Protein AF-A0A3D0QIF0-F1 (afdb_monomer_lite)

pLDDT: mean 84.49, std 15.59, range [29.12, 97.44]

Sequence (210 aa):
MRLITGSLLTLPVLLLLGYFLLPGESLSGVLFGIAGLSLGFLLLAAQFVYTYERGKEPHHAASALYVFGCAAALLSVNDQVALYNATKGQAAYLSYRHETEIEELKSKLGVSGVVLTGEDIFNAKCSACHAVDQKKVGPAYKDVVPKYVGRKEQMMAFVLNPIKINPAFPPMPGQGLKPAEADSIVSYLLRKLGPADTKGAAPGQTAPKK

Secondary structure (DSSP, 8-state):
-HHHHHHHHHHHHHHHHHHHHS-GGG--HHHHHHHHHHHHHHHHHHHHHHHHHHH--HHHHHHHHHHHHHHHHHHHHHHHHHHHHHHHHHHHHHHHHHHHHHHHHHHHTT-SS----HHHHIIIIITTT--SSS-SSSPPHHHHGGGGTT-HHHHHHHHHS-----TTSPPPPP----HHHHHHHHHHHHHHHS-TT-----S--PPPP-

Radius of gyration: 34.79 Å; chains: 1; bounding box: 67×45×86 Å

Structure (mmCIF, N/CA/C/O backbone):
data_AF-A0A3D0QIF0-F1
#
_entry.id   AF-A0A3D0QIF0-F1
#
loop_
_atom_site.group_PDB
_atom_site.id
_atom_site.type_symbol
_atom_site.label_atom_id
_atom_site.label_alt_id
_atom_site.label_comp_id
_atom_site.label_asym_id
_atom_site.label_entity_id
_atom_site.label_seq_id
_atom_site.pdbx_PDB_ins_code
_atom_site.Cartn_x
_atom_site.Cartn_y
_atom_site.Cartn_z
_atom_site.occupancy
_atom_site.B_iso_or_equiv
_atom_site.auth_seq_id
_atom_site.auth_comp_id
_atom_site.auth_asym_id
_atom_site.auth_atom_id
_atom_site.pdbx_PDB_model_num
ATOM 1 N N . MET A 1 1 ? 32.922 1.403 -26.467 1.00 64.88 1 MET A N 1
ATOM 2 C CA . MET A 1 1 ? 31.780 1.925 -27.246 1.00 64.88 1 MET A CA 1
ATOM 3 C C . MET A 1 1 ? 31.053 0.832 -28.028 1.00 64.88 1 MET A C 1
ATOM 5 O O . MET A 1 1 ? 29.907 0.590 -27.694 1.00 64.88 1 MET A O 1
ATOM 9 N N . ARG A 1 2 ? 31.733 0.022 -28.862 1.00 72.88 2 ARG A N 1
ATOM 10 C CA . ARG A 1 2 ? 31.144 -1.167 -29.540 1.00 72.88 2 ARG A CA 1
ATOM 11 C C . ARG A 1 2 ? 30.368 -2.153 -28.642 1.00 72.88 2 ARG A C 1
ATOM 13 O O . ARG A 1 2 ? 29.372 -2.720 -29.069 1.00 72.88 2 ARG A O 1
ATOM 20 N N . LEU A 1 3 ? 30.806 -2.352 -27.395 1.00 77.50 3 LEU A N 1
ATOM 21 C CA . LEU A 1 3 ? 30.096 -3.187 -26.411 1.00 77.50 3 LEU A CA 1
ATOM 22 C C . LEU A 1 3 ? 28.777 -2.555 -25.927 1.00 77.50 3 LEU A C 1
ATOM 24 O O . LEU A 1 3 ? 27.811 -3.265 -25.668 1.00 77.50 3 LEU A O 1
ATOM 28 N N . ILE A 1 4 ? 28.733 -1.224 -25.820 1.00 77.69 4 ILE A N 1
ATOM 29 C CA . ILE A 1 4 ? 27.576 -0.472 -25.312 1.00 77.69 4 ILE A CA 1
ATOM 30 C C . ILE A 1 4 ? 26.478 -0.448 -26.375 1.00 77.69 4 ILE A C 1
ATOM 32 O O . ILE A 1 4 ? 25.333 -0.769 -26.077 1.00 77.69 4 ILE A O 1
ATOM 36 N N . THR A 1 5 ? 26.838 -0.145 -27.623 1.00 76.12 5 THR A N 1
ATOM 37 C CA . THR A 1 5 ? 25.917 -0.185 -28.766 1.00 76.12 5 THR A CA 1
ATOM 38 C C . THR A 1 5 ? 25.377 -1.592 -29.024 1.00 76.12 5 THR A C 1
ATOM 40 O O . THR A 1 5 ? 24.182 -1.739 -29.268 1.00 76.12 5 THR A O 1
ATOM 43 N N . GLY A 1 6 ? 26.210 -2.631 -28.882 1.00 80.94 6 GLY A N 1
ATOM 44 C CA . GLY A 1 6 ? 25.765 -4.027 -28.958 1.00 80.94 6 GLY A CA 1
ATOM 45 C C . GLY A 1 6 ? 24.729 -4.382 -27.886 1.00 80.94 6 GLY A C 1
ATOM 46 O O . GLY A 1 6 ? 23.652 -4.871 -28.215 1.00 80.94 6 GLY A O 1
ATOM 47 N N . SER A 1 7 ? 25.012 -4.068 -26.617 1.00 81.50 7 SER A N 1
ATOM 48 C CA . SER A 1 7 ? 24.094 -4.340 -25.500 1.00 81.50 7 SER A CA 1
ATOM 49 C C . SER A 1 7 ? 22.735 -3.644 -25.675 1.00 81.50 7 SER A C 1
ATOM 51 O O . SER A 1 7 ? 21.681 -4.272 -25.545 1.00 81.50 7 SER A O 1
ATOM 53 N N . LEU A 1 8 ? 22.744 -2.368 -26.074 1.00 81.50 8 LEU A N 1
ATOM 54 C CA . LEU A 1 8 ? 21.525 -1.576 -26.251 1.00 81.50 8 LEU A CA 1
ATOM 55 C C . LEU A 1 8 ? 20.630 -2.096 -27.387 1.00 81.50 8 LEU A C 1
ATOM 57 O O . LEU A 1 8 ? 19.410 -1.984 -27.301 1.00 81.50 8 LEU A O 1
ATOM 61 N N . LEU A 1 9 ? 21.223 -2.700 -28.420 1.00 81.69 9 LEU A N 1
ATOM 62 C CA . LEU A 1 9 ? 20.488 -3.308 -29.531 1.00 81.69 9 LEU A CA 1
ATOM 63 C C . LEU A 1 9 ? 19.966 -4.714 -29.194 1.00 81.69 9 LEU A C 1
ATOM 65 O O . LEU A 1 9 ? 18.950 -5.142 -29.738 1.00 81.69 9 LEU A O 1
ATOM 69 N N . THR A 1 10 ? 20.631 -5.429 -28.280 1.00 87.38 10 THR A N 1
ATOM 70 C CA . THR A 1 10 ? 20.168 -6.743 -27.798 1.00 87.38 10 THR A CA 1
ATOM 71 C C . THR A 1 10 ? 19.022 -6.651 -26.788 1.00 87.38 10 THR A C 1
ATOM 73 O O . THR A 1 10 ? 18.201 -7.563 -26.711 1.00 87.38 10 THR A O 1
ATOM 76 N N . LEU A 1 11 ? 18.921 -5.547 -26.041 1.00 85.88 11 LEU A N 1
ATOM 77 C CA . LEU A 1 11 ? 17.933 -5.370 -24.971 1.00 85.88 11 LEU A CA 1
ATOM 78 C C . LEU A 1 11 ? 16.463 -5.468 -25.446 1.00 85.88 11 LEU A C 1
ATOM 80 O O . LEU A 1 11 ? 15.680 -6.152 -24.789 1.00 85.88 11 LEU A O 1
ATOM 84 N N . PRO A 1 12 ? 16.070 -4.880 -26.596 1.00 85.50 12 PRO A N 1
ATOM 85 C CA . PRO A 1 12 ? 14.740 -5.075 -27.180 1.00 85.50 12 PRO A CA 1
ATOM 86 C C . PRO A 1 12 ? 14.396 -6.536 -27.478 1.00 85.50 12 PRO A C 1
ATOM 88 O O . PRO A 1 12 ? 13.266 -6.963 -27.259 1.00 85.50 12 PRO A O 1
ATOM 91 N N . VAL A 1 13 ? 15.370 -7.317 -27.956 1.00 88.31 13 VAL A N 1
ATOM 92 C CA . VAL A 1 13 ? 15.176 -8.744 -28.256 1.00 88.31 13 VAL A CA 1
ATOM 93 C C . VAL A 1 13 ? 14.947 -9.527 -26.965 1.00 88.31 13 VAL A C 1
ATOM 95 O O . VAL A 1 13 ? 14.050 -10.365 -26.903 1.00 88.31 13 VAL A O 1
ATOM 98 N N . LEU A 1 14 ? 15.711 -9.212 -25.916 1.00 89.62 14 LEU A N 1
ATOM 99 C CA . LEU A 1 14 ? 15.545 -9.828 -24.601 1.00 89.62 14 LEU A CA 1
ATOM 100 C C . LEU A 1 14 ? 14.189 -9.478 -23.970 1.00 89.62 14 LEU A C 1
ATOM 102 O O . LEU A 1 14 ? 13.554 -10.350 -23.385 1.00 89.62 14 LEU A O 1
ATOM 106 N N . LEU A 1 15 ? 13.717 -8.238 -24.136 1.00 89.31 15 LEU A N 1
ATOM 107 C CA . LEU A 1 15 ? 12.380 -7.827 -23.699 1.00 89.31 15 LEU A CA 1
ATOM 108 C C . LEU A 1 15 ? 11.284 -8.640 -24.394 1.00 89.31 15 LEU A C 1
ATOM 110 O O . LEU A 1 15 ? 10.402 -9.167 -23.722 1.00 89.31 15 LEU A O 1
ATOM 114 N N . LEU A 1 16 ? 11.352 -8.783 -25.722 1.00 87.88 16 LEU A N 1
ATOM 115 C CA . LEU A 1 16 ? 10.379 -9.575 -26.482 1.00 87.88 16 LEU A CA 1
ATOM 116 C C . LEU A 1 16 ? 10.371 -11.046 -26.052 1.00 87.88 16 LEU A C 1
ATOM 118 O O . LEU A 1 16 ? 9.301 -11.630 -25.888 1.00 87.88 16 LEU A O 1
ATOM 122 N N . LEU A 1 17 ? 11.550 -11.629 -25.819 1.00 91.56 17 LEU A N 1
ATOM 123 C CA . LEU A 1 17 ? 11.663 -12.980 -25.275 1.00 91.56 17 LEU A CA 1
ATOM 124 C C . LEU A 1 17 ? 11.027 -13.070 -23.880 1.00 91.56 17 LEU A C 1
ATOM 126 O O . LEU A 1 17 ? 10.246 -13.981 -23.629 1.00 91.56 17 LEU A O 1
ATOM 130 N N . GLY A 1 18 ? 11.303 -12.104 -22.999 1.00 89.50 18 GLY A N 1
ATOM 131 C CA . GLY A 1 18 ? 10.714 -12.037 -21.659 1.00 89.50 18 GLY A CA 1
ATOM 132 C C . GLY A 1 18 ? 9.186 -12.042 -21.688 1.00 89.50 18 GLY A C 1
ATOM 133 O O . GLY A 1 18 ? 8.562 -12.792 -20.943 1.00 89.50 18 GLY A O 1
ATOM 134 N N . TYR A 1 19 ? 8.578 -11.295 -22.613 1.00 90.06 19 TYR A N 1
ATOM 135 C CA . TYR A 1 19 ? 7.126 -11.297 -22.804 1.00 90.06 19 TYR A CA 1
ATOM 136 C C . TYR A 1 19 ? 6.561 -12.638 -23.251 1.00 90.06 19 TYR A C 1
ATOM 138 O O . TYR A 1 19 ? 5.466 -13.002 -22.831 1.00 90.06 19 TYR A O 1
ATOM 146 N N . PHE A 1 20 ? 7.295 -13.378 -24.078 1.00 90.25 20 PHE A N 1
ATOM 147 C CA . PHE A 1 20 ? 6.865 -14.698 -24.525 1.00 90.25 20 PHE A CA 1
ATOM 148 C C . PHE A 1 20 ? 6.905 -15.741 -23.397 1.00 90.25 20 PHE A C 1
ATOM 150 O O . PHE A 1 20 ? 6.136 -16.698 -23.415 1.00 90.25 20 PHE A O 1
ATOM 157 N N . LEU A 1 21 ? 7.784 -15.555 -22.406 1.00 92.25 21 LEU A N 1
ATOM 158 C CA . LEU A 1 21 ? 7.889 -16.425 -21.232 1.00 92.25 21 LEU A CA 1
ATOM 159 C C . LEU A 1 21 ? 6.932 -16.032 -20.093 1.00 92.25 21 LEU A C 1
ATOM 161 O O . LEU A 1 21 ? 6.770 -16.806 -19.147 1.00 92.25 21 LEU A O 1
ATOM 165 N N . LEU A 1 22 ? 6.319 -14.846 -20.145 1.00 90.94 22 LEU A N 1
ATOM 166 C CA . LEU A 1 22 ? 5.429 -14.367 -19.089 1.00 90.94 22 LEU A CA 1
ATOM 167 C C . LEU A 1 22 ? 4.114 -15.172 -19.066 1.00 90.94 22 LEU A C 1
ATOM 169 O O . LEU A 1 22 ? 3.521 -15.414 -20.119 1.00 90.94 22 LEU A O 1
ATOM 173 N N . PRO A 1 23 ? 3.609 -15.557 -17.879 1.00 90.00 23 PRO A N 1
ATOM 174 C CA . PRO A 1 23 ? 2.327 -16.242 -17.777 1.00 90.00 23 PRO A CA 1
ATOM 175 C C . PRO A 1 23 ? 1.180 -15.323 -18.215 1.00 90.00 23 PRO A C 1
ATOM 177 O O . PRO A 1 23 ? 1.204 -14.121 -17.952 1.00 90.00 23 PRO A O 1
ATOM 180 N N . GLY A 1 24 ? 0.141 -15.907 -18.826 1.00 89.62 24 GLY A N 1
ATOM 181 C CA . GLY A 1 24 ? -1.036 -15.187 -19.339 1.00 89.62 24 GLY A CA 1
ATOM 182 C C . GLY A 1 24 ? -1.677 -14.230 -18.326 1.00 89.62 24 GLY A C 1
ATOM 183 O O . GLY A 1 24 ? -2.082 -13.129 -18.685 1.00 89.62 24 GLY A O 1
ATOM 184 N N . GLU A 1 25 ? -1.678 -14.613 -17.049 1.00 89.44 25 GLU A N 1
ATOM 185 C CA . GLU A 1 25 ? -2.237 -13.834 -15.934 1.00 89.44 25 GLU A CA 1
ATOM 186 C C . GLU A 1 25 ? -1.500 -12.514 -15.666 1.00 89.44 25 GLU A C 1
ATOM 188 O O . GLU A 1 25 ? -2.077 -11.579 -15.108 1.00 89.44 25 GLU A O 1
ATOM 193 N N . SER A 1 26 ? -0.225 -12.417 -16.061 1.00 91.75 26 SER A N 1
ATOM 194 C CA . SER A 1 26 ? 0.579 -11.203 -15.913 1.00 91.75 26 SER A CA 1
ATOM 195 C C . SER A 1 26 ? 0.282 -10.159 -16.986 1.00 91.75 26 SER A C 1
ATOM 197 O O . SER A 1 26 ? 0.557 -8.976 -16.766 1.00 91.75 26 SER A O 1
ATOM 199 N N . LEU A 1 27 ? -0.260 -10.569 -18.138 1.00 92.69 27 LEU A N 1
ATOM 200 C CA . LEU A 1 27 ? -0.452 -9.692 -19.288 1.00 92.69 27 LEU A CA 1
ATOM 201 C C . LEU A 1 27 ? -1.605 -8.708 -19.053 1.00 92.69 27 LEU A C 1
ATOM 203 O O . LEU A 1 27 ? -2.699 -9.064 -18.618 1.00 92.69 27 LEU A O 1
ATOM 207 N N . SER A 1 28 ? -1.377 -7.442 -19.400 1.00 94.75 28 SER A N 1
ATOM 208 C CA . SER A 1 28 ? -2.419 -6.415 -19.429 1.00 94.75 28 SER A CA 1
ATOM 209 C C . SER A 1 28 ? -2.116 -5.361 -20.493 1.00 94.75 28 SER A C 1
ATOM 211 O O . SER A 1 28 ? -0.962 -5.157 -20.870 1.00 94.75 28 SER A O 1
ATOM 213 N N . GLY A 1 29 ? -3.146 -4.645 -20.959 1.00 92.69 29 GLY A N 1
ATOM 214 C CA . GLY A 1 29 ? -2.969 -3.555 -21.930 1.00 92.69 29 GLY A CA 1
ATOM 215 C C . GLY A 1 29 ? -2.031 -2.447 -21.433 1.00 92.69 29 GLY A C 1
ATOM 216 O O . GLY A 1 29 ? -1.257 -1.897 -22.212 1.00 92.69 29 GLY A O 1
ATOM 217 N N . VAL A 1 30 ? -2.042 -2.169 -20.125 1.00 93.44 30 VAL A N 1
ATOM 218 C CA . VAL A 1 30 ? -1.143 -1.190 -19.489 1.00 93.44 30 VAL A CA 1
ATOM 219 C C . VAL A 1 30 ? 0.314 -1.631 -19.598 1.00 93.44 30 VAL A C 1
ATOM 221 O O . VAL A 1 30 ? 1.168 -0.828 -19.959 1.00 93.44 30 VAL A O 1
ATOM 224 N N . LEU A 1 31 ? 0.588 -2.908 -19.338 1.00 93.69 31 LEU A N 1
ATOM 225 C CA . LEU A 1 31 ? 1.927 -3.476 -19.430 1.00 93.69 31 LEU A CA 1
ATOM 226 C C . LEU A 1 31 ? 2.468 -3.399 -20.868 1.00 93.69 31 LEU A C 1
ATOM 228 O O . LEU A 1 31 ? 3.573 -2.907 -21.071 1.00 93.69 31 LEU A O 1
ATOM 232 N N . PHE A 1 32 ? 1.656 -3.704 -21.886 1.00 93.88 32 PHE A N 1
ATOM 233 C CA . PHE A 1 32 ? 2.060 -3.490 -23.284 1.00 93.88 32 PHE A CA 1
ATOM 234 C C . PHE A 1 32 ? 2.321 -2.015 -23.624 1.00 93.88 32 PHE A C 1
ATOM 236 O O . PHE A 1 32 ? 3.263 -1.709 -24.356 1.00 93.88 32 PHE A O 1
ATOM 243 N N . GLY A 1 33 ? 1.525 -1.094 -23.073 1.00 95.19 33 GLY A N 1
ATOM 244 C CA . GLY A 1 33 ? 1.726 0.346 -23.251 1.00 95.19 33 GLY A CA 1
ATOM 245 C C . GLY A 1 33 ? 3.053 0.837 -22.665 1.00 95.19 33 GLY A C 1
ATOM 246 O O . GLY A 1 33 ? 3.802 1.546 -23.339 1.00 95.19 33 GLY A O 1
ATOM 247 N N . ILE A 1 34 ? 3.381 0.418 -21.438 1.00 94.56 34 ILE A N 1
ATOM 248 C CA . ILE A 1 34 ? 4.648 0.769 -20.778 1.00 94.56 34 ILE A CA 1
ATOM 249 C C . ILE A 1 34 ? 5.829 0.129 -21.519 1.00 94.56 34 ILE A C 1
ATOM 251 O O . ILE A 1 34 ? 6.833 0.801 -21.760 1.00 94.56 34 ILE A O 1
ATOM 255 N N . ALA A 1 35 ? 5.693 -1.127 -21.953 1.00 93.25 35 ALA A N 1
ATOM 256 C CA . ALA A 1 35 ? 6.691 -1.821 -22.763 1.00 93.25 35 ALA A CA 1
ATOM 257 C C . ALA A 1 35 ? 7.015 -1.056 -24.050 1.00 93.25 35 ALA A C 1
ATOM 259 O O . ALA A 1 35 ? 8.179 -0.757 -24.316 1.00 93.25 35 ALA A O 1
ATOM 260 N N . GLY A 1 36 ? 5.987 -0.689 -24.821 1.00 94.12 36 GLY A N 1
ATOM 261 C CA . GLY A 1 36 ? 6.144 0.053 -26.070 1.00 94.12 36 GLY A CA 1
ATOM 262 C C . GLY A 1 36 ? 6.788 1.421 -25.854 1.00 94.12 36 GLY A C 1
ATOM 263 O O . GLY A 1 36 ? 7.710 1.790 -26.582 1.00 94.12 36 GLY A O 1
ATOM 264 N N . LEU A 1 37 ? 6.371 2.142 -24.809 1.00 95.88 37 LEU A N 1
ATOM 265 C CA . LEU A 1 37 ? 6.980 3.420 -24.448 1.00 95.88 37 LEU A CA 1
ATOM 266 C C . LEU A 1 37 ? 8.462 3.243 -24.096 1.00 95.88 37 LEU A C 1
ATOM 268 O O . LEU A 1 37 ? 9.314 3.947 -24.634 1.00 95.88 37 LEU A O 1
ATOM 272 N N . SER A 1 38 ? 8.780 2.268 -23.244 1.00 94.50 38 SER A N 1
ATOM 273 C CA . SER A 1 38 ? 10.154 1.988 -22.826 1.00 94.50 38 SER A CA 1
ATOM 274 C C . SER A 1 38 ? 11.065 1.588 -23.990 1.00 94.50 38 SER A C 1
ATOM 276 O O . SER A 1 38 ? 12.206 2.044 -24.059 1.00 94.50 38 SER A O 1
ATOM 278 N N . LEU A 1 39 ? 10.541 0.828 -24.958 1.00 93.44 39 LEU A N 1
ATOM 279 C CA . LEU A 1 39 ? 11.236 0.491 -26.194 1.00 93.44 39 LEU A CA 1
ATOM 280 C C . LEU A 1 39 ? 11.547 1.749 -27.015 1.00 93.44 39 LEU A C 1
ATOM 282 O O . LEU A 1 39 ? 12.666 1.899 -27.500 1.00 93.44 39 LEU A O 1
ATOM 286 N N . GLY A 1 40 ? 10.598 2.683 -27.117 1.00 93.69 40 GLY A N 1
ATOM 287 C CA . GLY A 1 40 ? 10.822 3.981 -27.757 1.00 93.69 40 GLY A CA 1
ATOM 288 C C . GLY A 1 40 ? 1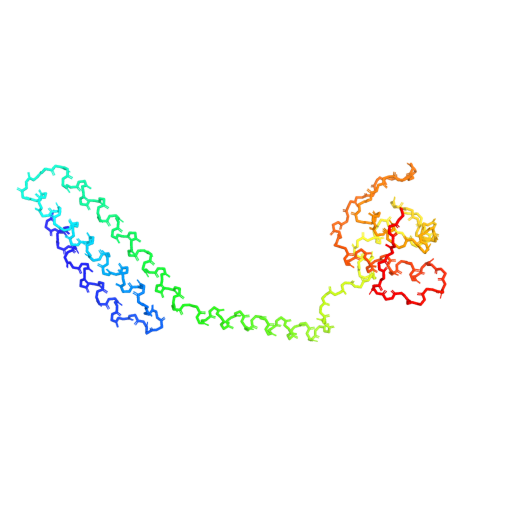1.968 4.767 -27.112 1.00 93.69 40 GLY A C 1
ATOM 289 O O . GLY A 1 40 ? 12.850 5.260 -27.817 1.00 93.69 40 GLY A O 1
ATOM 290 N N . PHE A 1 41 ? 12.017 4.822 -25.776 1.00 94.69 41 PHE A N 1
ATOM 291 C CA . PHE A 1 41 ? 13.125 5.458 -25.056 1.00 94.69 41 PHE A CA 1
ATOM 292 C C . PHE A 1 41 ? 14.460 4.723 -25.266 1.00 94.69 41 PHE A C 1
ATOM 294 O O . PHE A 1 41 ? 15.482 5.378 -25.453 1.00 94.69 41 PHE A O 1
ATOM 301 N N . LEU A 1 42 ? 14.481 3.387 -25.311 1.00 92.50 42 LEU A N 1
ATOM 302 C CA . LEU A 1 42 ? 15.703 2.623 -25.606 1.00 92.50 42 LEU A CA 1
ATOM 303 C C . LEU A 1 42 ? 16.243 2.902 -27.014 1.00 92.50 42 LEU A C 1
ATOM 305 O O . LEU A 1 42 ? 17.447 3.099 -27.179 1.00 92.50 42 LEU A O 1
ATOM 309 N N . LEU A 1 43 ? 15.367 2.968 -28.020 1.00 92.06 43 LEU A N 1
ATOM 310 C CA . LEU A 1 43 ? 15.756 3.314 -29.391 1.00 92.06 43 LEU A CA 1
ATOM 311 C C . LEU A 1 43 ? 16.276 4.755 -29.481 1.00 92.06 43 LEU A C 1
ATOM 313 O O . LEU A 1 43 ? 17.275 5.013 -30.153 1.00 92.06 43 LEU A O 1
ATOM 317 N N . LEU A 1 44 ? 15.653 5.687 -28.757 1.00 93.75 44 LEU A N 1
ATOM 318 C CA . LEU A 1 44 ? 16.125 7.068 -28.673 1.00 93.75 44 LEU A CA 1
ATOM 319 C C . LEU A 1 44 ? 17.493 7.162 -27.977 1.00 93.75 44 LEU A C 1
ATOM 321 O O . LEU A 1 44 ? 18.373 7.886 -28.442 1.00 93.75 44 LEU A O 1
ATOM 325 N N . ALA A 1 45 ? 17.710 6.399 -26.902 1.00 92.94 45 ALA A N 1
ATOM 326 C CA . ALA A 1 45 ? 19.009 6.310 -26.241 1.00 92.94 45 ALA A CA 1
ATOM 327 C C . ALA A 1 45 ? 20.075 5.753 -27.198 1.00 92.94 45 ALA A C 1
ATOM 329 O O . ALA A 1 45 ? 21.165 6.316 -27.289 1.00 92.94 45 ALA A O 1
ATOM 330 N N . ALA A 1 46 ? 19.748 4.713 -27.974 1.00 91.12 46 ALA A N 1
ATOM 331 C CA . ALA A 1 46 ? 20.640 4.161 -28.994 1.00 91.12 46 ALA A CA 1
ATOM 332 C C . ALA A 1 46 ? 21.015 5.191 -30.062 1.00 91.12 46 ALA A C 1
ATOM 334 O O . ALA A 1 46 ? 22.184 5.275 -30.442 1.00 91.12 46 ALA A O 1
ATOM 335 N N . GLN A 1 47 ? 20.062 6.026 -30.478 1.00 92.56 47 GLN A N 1
ATOM 336 C CA . GLN A 1 47 ? 20.325 7.109 -31.418 1.00 92.56 47 GLN A CA 1
ATOM 337 C C . GLN A 1 47 ? 21.323 8.130 -30.856 1.00 92.56 47 GLN A C 1
ATOM 339 O O . GLN A 1 47 ? 22.263 8.504 -31.555 1.00 92.56 47 GLN A O 1
ATOM 344 N N . PHE A 1 48 ? 21.178 8.547 -29.594 1.00 92.88 48 PHE A N 1
ATOM 345 C CA . PHE A 1 48 ? 22.128 9.471 -28.961 1.00 92.88 48 PHE A CA 1
ATOM 346 C C . PHE A 1 48 ? 23.521 8.860 -28.759 1.00 92.88 48 PHE A C 1
ATOM 348 O O . PHE A 1 48 ? 24.529 9.553 -28.904 1.00 92.88 48 PHE A O 1
ATOM 355 N N . VAL A 1 49 ? 23.604 7.559 -28.465 1.00 90.81 49 VAL A N 1
ATOM 356 C CA . VAL A 1 49 ? 24.894 6.854 -28.408 1.00 90.81 49 VAL A CA 1
ATOM 357 C C . VAL A 1 49 ? 25.542 6.805 -29.794 1.00 90.81 49 VAL A C 1
ATOM 359 O O . VAL A 1 49 ? 26.741 7.051 -29.916 1.00 90.81 49 VAL A O 1
ATOM 362 N N . TYR A 1 50 ? 24.763 6.548 -30.848 1.00 90.56 50 TYR A N 1
ATOM 363 C CA . TYR A 1 50 ? 25.258 6.540 -32.224 1.00 90.56 50 TYR A CA 1
ATOM 364 C C . TYR A 1 50 ? 25.775 7.918 -32.666 1.00 90.56 50 TYR A C 1
ATOM 366 O O . TYR A 1 50 ? 26.866 8.020 -33.233 1.00 90.56 50 TYR A O 1
ATOM 374 N N . THR A 1 51 ? 25.039 9.000 -32.381 1.00 89.62 51 THR A N 1
ATOM 375 C CA . THR A 1 51 ? 25.500 10.359 -32.714 1.00 89.62 51 THR A CA 1
ATOM 376 C C . THR A 1 51 ? 26.740 10.749 -31.915 1.00 89.62 51 THR A C 1
ATOM 378 O O . THR A 1 51 ? 27.643 11.377 -32.471 1.00 89.62 51 THR A O 1
ATOM 381 N N . TYR A 1 52 ? 26.847 10.317 -30.656 1.00 90.44 52 TYR A N 1
ATOM 382 C CA . TYR A 1 52 ? 28.064 10.479 -29.865 1.00 90.44 52 TYR A CA 1
ATOM 383 C C . TYR A 1 52 ? 29.255 9.716 -30.462 1.00 90.44 52 TYR A C 1
ATOM 385 O O . TYR A 1 52 ? 30.344 10.274 -30.559 1.00 90.44 52 TYR A O 1
ATOM 393 N N . GLU A 1 53 ? 29.076 8.477 -30.927 1.00 87.50 53 GLU A N 1
ATOM 394 C CA . GLU A 1 53 ? 30.152 7.724 -31.592 1.00 87.50 53 GLU A CA 1
ATOM 395 C C . GLU A 1 53 ? 30.652 8.413 -32.873 1.00 87.50 53 GLU A C 1
ATOM 397 O O . GLU A 1 53 ? 31.843 8.335 -33.183 1.00 87.50 53 GLU A O 1
ATOM 402 N N . ARG A 1 54 ? 29.770 9.126 -33.587 1.00 88.00 54 ARG A N 1
ATOM 403 C CA . ARG A 1 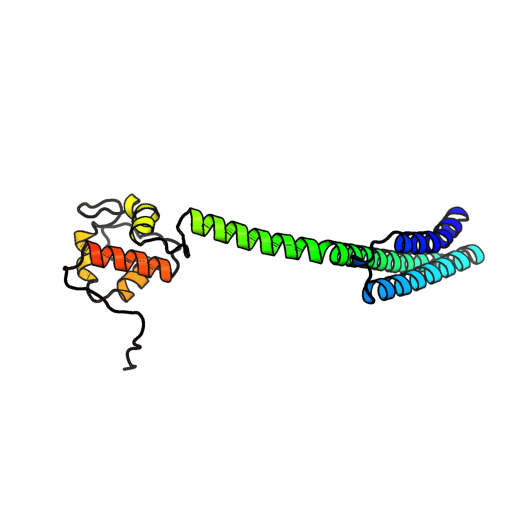54 ? 30.097 9.824 -34.838 1.00 88.00 54 ARG A CA 1
ATOM 404 C C . ARG A 1 54 ? 30.701 11.217 -34.633 1.00 88.00 54 ARG A C 1
ATOM 406 O O . ARG A 1 54 ? 31.615 11.580 -35.368 1.00 88.00 54 ARG A O 1
ATOM 413 N N . GLY A 1 55 ? 30.188 11.993 -33.678 1.00 87.56 55 GLY A N 1
ATOM 414 C CA . GLY A 1 55 ? 30.586 13.390 -33.446 1.00 87.56 55 GLY A CA 1
ATOM 415 C C . GLY A 1 55 ? 31.471 13.621 -32.219 1.00 87.56 55 GLY A C 1
ATOM 416 O O . GLY A 1 55 ? 32.109 14.658 -32.126 1.00 87.56 55 GLY A O 1
ATOM 417 N N . LYS A 1 56 ? 31.529 12.668 -31.278 1.00 86.25 56 LYS A N 1
ATOM 418 C CA . LYS A 1 56 ? 32.223 12.747 -29.971 1.00 86.25 56 LYS A CA 1
ATOM 419 C C . LYS A 1 56 ? 31.824 13.927 -29.078 1.00 86.25 56 LYS A C 1
ATOM 421 O O . LYS A 1 56 ? 32.496 14.214 -28.090 1.00 86.25 56 LYS A O 1
ATOM 426 N N . GLU A 1 57 ? 30.694 14.553 -29.373 1.00 89.31 57 GLU A N 1
ATOM 427 C CA . GLU A 1 57 ? 30.169 15.685 -28.622 1.00 89.31 57 GLU A CA 1
ATOM 428 C C . GLU A 1 57 ? 29.565 15.248 -27.269 1.00 89.31 57 GLU A C 1
ATOM 430 O O . GLU A 1 57 ? 28.612 14.461 -27.241 1.00 89.31 57 GLU A O 1
ATOM 435 N N . PRO A 1 58 ? 30.053 15.760 -26.123 1.00 86.94 58 PRO A N 1
ATOM 436 C CA . PRO A 1 58 ? 29.702 15.232 -24.799 1.00 86.94 58 PRO A CA 1
ATOM 437 C C . PRO A 1 58 ? 28.224 15.423 -24.420 1.00 86.94 58 PRO A C 1
ATOM 439 O O . PRO A 1 58 ? 27.686 14.654 -23.622 1.00 86.94 58 PRO A O 1
ATOM 442 N N . HIS A 1 59 ? 27.534 16.403 -25.010 1.00 89.75 59 HIS A N 1
ATOM 443 C CA . HIS A 1 59 ? 26.116 16.655 -24.741 1.00 89.75 59 HIS A CA 1
ATOM 444 C C . HIS A 1 59 ? 25.206 15.498 -25.203 1.00 89.75 59 HIS A C 1
ATOM 446 O O . HIS A 1 59 ? 24.196 15.204 -24.557 1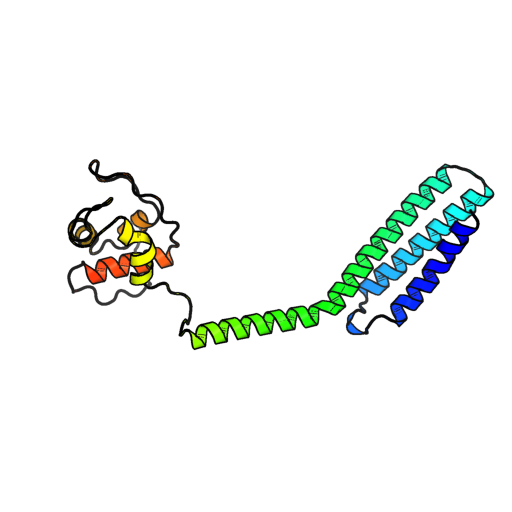.00 89.75 59 HIS A O 1
ATOM 452 N N . HIS A 1 60 ? 25.579 14.788 -26.275 1.00 89.69 60 HIS A N 1
ATOM 453 C CA . HIS A 1 60 ? 24.856 13.601 -26.736 1.00 89.69 60 HIS A CA 1
ATOM 454 C C . HIS A 1 60 ? 25.043 12.412 -25.788 1.00 89.69 60 HIS A C 1
ATOM 456 O O . HIS A 1 60 ? 24.087 11.684 -25.534 1.00 89.69 60 HIS A O 1
ATOM 462 N N . ALA A 1 61 ? 26.233 12.259 -25.198 1.00 88.94 61 ALA A N 1
ATOM 463 C CA . ALA A 1 61 ? 26.487 11.220 -24.201 1.00 88.94 61 ALA A CA 1
ATOM 464 C C . ALA A 1 61 ? 25.661 11.440 -22.922 1.00 88.94 61 ALA A C 1
ATOM 466 O O . ALA A 1 61 ? 25.056 10.499 -22.409 1.00 88.94 61 ALA A O 1
ATOM 467 N N . ALA A 1 62 ? 25.575 12.685 -22.440 1.00 92.12 62 ALA A N 1
ATOM 468 C CA . ALA A 1 62 ? 24.716 13.024 -21.305 1.00 92.12 62 ALA A CA 1
ATOM 469 C C . ALA A 1 62 ? 23.235 12.748 -21.619 1.00 92.12 62 ALA A C 1
ATOM 471 O O . ALA A 1 62 ? 22.545 12.104 -20.831 1.00 92.12 62 ALA A O 1
ATOM 472 N N . SER A 1 63 ? 22.763 13.162 -22.800 1.00 92.75 63 SER A N 1
ATOM 473 C CA . SER A 1 63 ? 21.381 12.924 -23.246 1.00 92.75 63 SER A CA 1
ATOM 474 C C . SER A 1 63 ? 21.051 11.428 -23.328 1.00 92.75 63 SER A C 1
ATOM 476 O O . SER A 1 63 ? 19.992 11.012 -22.863 1.00 92.75 63 SER A O 1
ATOM 478 N N . ALA A 1 64 ? 21.973 10.603 -23.838 1.00 92.19 64 ALA A N 1
ATOM 479 C CA . ALA A 1 64 ? 21.817 9.150 -23.874 1.00 92.19 64 ALA A CA 1
ATOM 480 C C . ALA A 1 64 ? 21.614 8.549 -22.474 1.00 92.19 64 ALA A C 1
ATOM 482 O O . ALA A 1 64 ? 20.744 7.697 -22.299 1.00 92.19 64 ALA A O 1
ATOM 483 N N . LEU A 1 65 ? 22.376 9.015 -21.476 1.00 92.25 65 LEU A N 1
ATOM 484 C CA . LEU A 1 65 ? 22.257 8.552 -20.091 1.00 92.25 65 LEU A CA 1
ATOM 485 C C . LEU A 1 65 ? 20.882 8.887 -19.496 1.00 92.25 65 LEU A C 1
ATOM 487 O O . LEU A 1 65 ? 20.247 8.018 -18.902 1.00 92.25 65 LEU A O 1
ATOM 491 N N . TYR A 1 66 ? 20.404 10.123 -19.675 1.00 96.00 66 TYR A N 1
ATOM 492 C CA . TYR A 1 66 ? 19.093 10.543 -19.166 1.00 96.00 66 TYR A CA 1
ATOM 493 C C . TYR A 1 66 ? 17.953 9.743 -19.800 1.00 96.00 66 TYR A C 1
ATOM 495 O O . TYR A 1 66 ? 17.095 9.217 -19.093 1.00 96.00 66 TYR A O 1
ATOM 503 N N . VAL A 1 67 ? 17.970 9.602 -21.127 1.00 95.44 67 VAL A N 1
ATOM 504 C CA . VAL A 1 67 ? 16.945 8.858 -21.872 1.00 95.44 67 VAL A CA 1
ATOM 505 C C . VAL A 1 67 ? 16.957 7.373 -21.492 1.00 95.44 67 VAL A C 1
ATOM 507 O O . VAL A 1 67 ? 15.895 6.781 -21.295 1.00 95.44 67 VAL A O 1
ATOM 510 N N . PHE A 1 68 ? 18.140 6.778 -21.315 1.00 94.25 68 PHE A N 1
ATOM 511 C CA . PHE A 1 68 ? 18.273 5.410 -20.814 1.00 94.25 68 PHE A CA 1
ATOM 512 C C . PHE A 1 68 ? 17.733 5.260 -19.384 1.00 94.25 68 PHE A C 1
ATOM 514 O O . PHE A 1 68 ? 17.026 4.296 -19.096 1.00 94.25 68 PHE A O 1
ATOM 521 N N . GLY A 1 69 ? 17.998 6.225 -18.498 1.00 95.88 69 GLY A N 1
ATOM 522 C CA . GLY A 1 69 ? 17.442 6.244 -17.143 1.00 95.88 69 GLY A CA 1
ATOM 523 C C . GLY A 1 69 ? 15.910 6.265 -17.136 1.00 95.88 69 GLY A C 1
ATOM 524 O O . GLY A 1 69 ? 15.287 5.503 -16.397 1.00 95.88 69 GLY A O 1
ATOM 525 N N . CYS A 1 70 ? 15.292 7.064 -18.013 1.00 96.56 70 CYS A N 1
ATOM 526 C CA . CYS A 1 70 ? 13.840 7.058 -18.201 1.00 96.56 70 CYS A CA 1
ATOM 527 C C . CYS A 1 70 ? 13.326 5.693 -18.684 1.00 96.56 70 CYS A C 1
ATOM 529 O O . CYS A 1 70 ? 12.334 5.195 -18.153 1.00 96.56 70 CYS A O 1
ATOM 531 N N . ALA A 1 71 ? 14.010 5.059 -19.644 1.00 95.56 71 ALA A N 1
ATOM 532 C CA . ALA A 1 71 ? 13.654 3.715 -20.099 1.00 95.56 71 ALA A CA 1
ATOM 533 C C . ALA A 1 71 ? 13.723 2.682 -18.963 1.00 95.56 71 ALA A C 1
ATOM 535 O O . ALA A 1 71 ? 12.792 1.899 -18.787 1.00 95.56 71 ALA A O 1
ATOM 536 N N . ALA A 1 72 ? 14.793 2.704 -18.163 1.00 95.25 72 ALA A N 1
ATOM 537 C CA . ALA A 1 72 ? 14.981 1.790 -17.038 1.00 95.25 72 ALA A CA 1
ATOM 538 C C . ALA A 1 72 ? 13.912 1.974 -15.948 1.00 95.25 72 ALA A C 1
ATOM 540 O O . ALA A 1 72 ? 13.411 0.993 -15.393 1.00 95.25 72 ALA A O 1
ATOM 541 N N . ALA A 1 73 ? 13.512 3.219 -15.672 1.00 97.19 73 ALA A N 1
ATOM 542 C CA . ALA A 1 73 ? 12.411 3.508 -14.759 1.00 97.19 73 ALA A CA 1
ATOM 543 C C . ALA A 1 73 ? 11.085 2.928 -15.277 1.00 97.19 73 ALA A C 1
ATOM 545 O O . ALA A 1 73 ? 10.362 2.283 -14.520 1.00 97.19 73 ALA A O 1
ATOM 546 N N . LEU A 1 74 ? 10.793 3.084 -16.574 1.00 96.50 74 LEU A N 1
ATOM 547 C CA . LEU A 1 74 ? 9.603 2.494 -17.194 1.00 96.50 74 LEU A CA 1
ATOM 548 C C . LEU A 1 74 ? 9.628 0.961 -17.147 1.00 96.50 74 LEU A C 1
ATOM 550 O O . LEU A 1 74 ? 8.610 0.367 -16.806 1.00 96.50 74 LEU A O 1
ATOM 554 N N . LEU A 1 75 ? 10.774 0.320 -17.409 1.00 95.00 75 LEU A N 1
ATOM 555 C CA . LEU A 1 75 ? 10.937 -1.133 -17.236 1.00 95.00 75 LEU A CA 1
ATOM 556 C C . LEU A 1 75 ? 10.671 -1.561 -15.786 1.00 95.00 75 LEU A C 1
ATOM 558 O O . LEU A 1 75 ? 9.977 -2.541 -15.551 1.00 95.00 75 LEU A O 1
ATOM 562 N N . SER A 1 76 ? 11.155 -0.794 -14.808 1.00 96.81 76 SER A N 1
ATOM 563 C CA . SER A 1 76 ? 10.938 -1.098 -13.388 1.00 96.81 76 SER A CA 1
ATOM 564 C C . SER A 1 76 ? 9.456 -1.024 -13.006 1.00 96.81 76 SER A C 1
ATOM 566 O O . SER A 1 76 ? 8.958 -1.868 -12.264 1.00 96.81 76 SER A O 1
ATOM 568 N N . VAL A 1 77 ? 8.728 -0.027 -13.523 1.00 97.44 77 VAL A N 1
ATOM 569 C CA . VAL A 1 77 ? 7.271 0.079 -13.336 1.00 97.44 77 VAL A CA 1
ATOM 570 C C . VAL A 1 77 ? 6.555 -1.062 -14.059 1.00 97.44 77 VAL A C 1
ATOM 572 O O . VAL A 1 77 ? 5.615 -1.642 -13.520 1.00 97.44 77 VAL A O 1
ATOM 575 N N . ASN A 1 78 ? 7.011 -1.418 -15.257 1.00 95.31 78 ASN A N 1
ATOM 576 C CA . ASN A 1 78 ? 6.468 -2.533 -16.019 1.00 95.31 78 ASN A CA 1
ATOM 577 C C . ASN A 1 78 ? 6.569 -3.864 -15.255 1.00 95.31 78 ASN A C 1
ATOM 579 O O . ASN A 1 78 ? 5.579 -4.590 -15.162 1.00 95.31 78 ASN A O 1
ATOM 583 N N . ASP A 1 79 ? 7.721 -4.143 -14.644 1.00 94.31 79 ASP A N 1
ATOM 584 C CA . ASP A 1 79 ? 7.938 -5.343 -13.830 1.00 94.31 79 ASP A CA 1
ATOM 585 C C . ASP A 1 79 ? 7.037 -5.357 -12.586 1.00 94.31 79 ASP A C 1
ATOM 587 O O . ASP A 1 79 ? 6.467 -6.395 -12.240 1.00 94.31 79 ASP A O 1
ATOM 591 N N . GLN A 1 80 ? 6.823 -4.200 -11.945 1.00 96.06 80 GLN A N 1
ATOM 592 C CA . GLN A 1 80 ? 5.871 -4.079 -10.833 1.00 96.06 80 GLN A CA 1
ATOM 593 C C . GLN A 1 80 ? 4.437 -4.398 -11.271 1.00 96.06 80 GLN A C 1
ATOM 595 O O . GLN A 1 80 ? 3.720 -5.099 -10.557 1.00 96.06 80 GLN A O 1
ATOM 600 N N . VAL A 1 81 ? 4.017 -3.927 -12.449 1.00 95.88 81 VAL A N 1
ATOM 601 C CA . VAL A 1 81 ? 2.686 -4.225 -13.002 1.00 95.88 81 VAL A CA 1
ATOM 602 C C . VAL A 1 81 ? 2.553 -5.711 -13.340 1.00 95.88 81 VAL A C 1
ATOM 604 O O . VAL A 1 81 ? 1.536 -6.320 -13.003 1.00 95.88 81 VAL A O 1
ATOM 607 N N . ALA A 1 82 ? 3.576 -6.318 -13.948 1.00 94.69 82 ALA A N 1
ATOM 608 C CA . ALA A 1 82 ? 3.595 -7.749 -14.252 1.00 94.69 82 ALA A CA 1
ATOM 609 C C . ALA A 1 82 ? 3.472 -8.608 -12.981 1.00 94.69 82 ALA A C 1
ATOM 611 O O . ALA A 1 82 ? 2.682 -9.558 -12.946 1.00 94.69 82 ALA A O 1
ATOM 612 N N . LEU A 1 83 ? 4.207 -8.244 -11.923 1.00 94.31 83 LEU A N 1
ATOM 613 C CA . LEU A 1 83 ? 4.168 -8.920 -10.627 1.00 94.31 83 LEU A CA 1
ATOM 614 C C . LEU A 1 83 ? 2.826 -8.714 -9.913 1.00 94.31 83 LEU A C 1
ATOM 616 O O . LEU A 1 83 ? 2.264 -9.661 -9.361 1.00 94.31 83 LEU A O 1
ATOM 620 N N . TYR A 1 84 ? 2.274 -7.501 -9.954 1.00 94.31 84 TYR A N 1
ATOM 621 C CA . TYR A 1 84 ? 0.951 -7.211 -9.401 1.00 94.31 84 TYR A CA 1
ATOM 622 C C . TYR A 1 84 ? -0.129 -8.057 -10.085 1.00 94.31 84 TYR A C 1
ATOM 624 O O . TYR A 1 84 ? -0.946 -8.692 -9.418 1.00 94.31 84 TYR A O 1
ATOM 632 N N . ASN A 1 85 ? -0.099 -8.135 -11.417 1.00 94.44 85 ASN A N 1
ATOM 633 C CA . ASN A 1 85 ? -1.038 -8.948 -12.181 1.00 94.44 85 ASN A CA 1
ATOM 634 C C . ASN A 1 85 ? -0.907 -10.444 -11.867 1.00 94.44 85 ASN A C 1
ATOM 636 O O . ASN A 1 85 ? -1.928 -11.100 -11.679 1.00 94.44 85 ASN A O 1
ATOM 640 N N . ALA A 1 86 ? 0.322 -10.954 -11.727 1.00 93.62 86 ALA A N 1
ATOM 641 C CA . ALA A 1 86 ? 0.572 -12.345 -11.346 1.00 93.62 86 ALA A CA 1
ATOM 642 C C . ALA A 1 86 ? 0.047 -12.684 -9.941 1.00 93.62 86 ALA A C 1
ATOM 644 O O . ALA A 1 86 ? -0.406 -13.799 -9.686 1.00 93.62 86 ALA A O 1
ATOM 645 N N . THR A 1 87 ? 0.132 -11.732 -9.007 1.00 94.19 87 THR A N 1
ATOM 646 C CA . THR A 1 87 ? -0.117 -11.984 -7.579 1.00 94.19 87 THR A CA 1
ATOM 647 C C . THR A 1 87 ? -1.523 -11.616 -7.120 1.00 94.19 87 THR A C 1
ATOM 649 O O . THR A 1 87 ? -1.987 -12.200 -6.144 1.00 94.19 87 THR A O 1
ATOM 652 N N . LYS A 1 88 ? -2.251 -10.727 -7.812 1.00 92.19 88 LYS A N 1
ATOM 653 C CA . LYS A 1 88 ? -3.589 -10.261 -7.386 1.00 92.19 88 LYS A CA 1
ATOM 654 C C . LYS A 1 88 ? -4.588 -11.396 -7.127 1.00 92.19 88 LYS A C 1
ATOM 656 O O . LYS A 1 88 ? -5.341 -11.326 -6.162 1.00 92.19 88 LYS A O 1
ATOM 661 N N . GLY A 1 89 ? -4.571 -12.457 -7.942 1.00 89.75 89 GLY A N 1
ATOM 662 C CA . GLY A 1 89 ? -5.464 -13.608 -7.767 1.00 89.75 89 GLY A CA 1
ATOM 663 C C . GLY A 1 89 ? -5.139 -14.411 -6.505 1.00 89.75 89 GLY A C 1
ATOM 664 O O . GLY A 1 89 ? -6.029 -14.740 -5.725 1.00 89.75 89 GLY A O 1
ATOM 665 N N . GLN A 1 90 ? -3.850 -14.656 -6.258 1.00 90.56 90 GLN A N 1
ATOM 666 C CA . GLN A 1 90 ? -3.385 -15.354 -5.056 1.00 90.56 90 GLN A CA 1
ATOM 667 C C . GLN A 1 90 ? -3.565 -14.502 -3.796 1.00 90.56 90 GLN A C 1
ATOM 669 O O . GLN A 1 90 ? -3.953 -15.022 -2.755 1.00 90.56 90 GLN A O 1
ATOM 674 N N . ALA A 1 91 ? -3.354 -13.188 -3.891 1.00 90.19 91 ALA A N 1
ATOM 675 C CA . ALA A 1 91 ? -3.609 -12.254 -2.802 1.00 90.19 91 ALA A CA 1
ATOM 676 C C . ALA A 1 91 ? -5.094 -12.250 -2.403 1.00 90.19 91 ALA A C 1
ATOM 678 O O . ALA A 1 91 ? -5.398 -12.333 -1.216 1.00 90.19 91 ALA A O 1
ATOM 679 N N . ALA A 1 92 ? -6.008 -12.239 -3.383 1.00 89.44 92 ALA A N 1
ATOM 680 C CA . ALA A 1 92 ? -7.447 -12.337 -3.139 1.00 89.44 92 ALA A CA 1
ATOM 681 C C . ALA A 1 92 ? -7.853 -13.695 -2.534 1.00 89.44 92 ALA A C 1
ATOM 683 O O . ALA A 1 92 ? -8.691 -13.759 -1.634 1.00 89.44 92 ALA A O 1
ATOM 684 N N . TYR A 1 93 ? -7.235 -14.789 -2.988 1.00 90.25 93 TYR A N 1
ATOM 685 C CA . TYR A 1 93 ? -7.456 -16.113 -2.405 1.00 90.25 93 TYR A CA 1
ATOM 686 C C . TYR A 1 93 ? -6.990 -16.179 -0.944 1.00 90.25 93 TYR A C 1
ATOM 688 O O . TYR A 1 93 ? -7.714 -16.669 -0.079 1.00 90.25 93 TYR A O 1
ATOM 696 N N . LEU A 1 94 ? -5.801 -15.650 -0.648 1.00 92.12 94 LEU A N 1
ATOM 697 C CA . LEU A 1 94 ? -5.250 -15.614 0.705 1.00 92.12 94 LEU A CA 1
ATOM 698 C C . LEU A 1 94 ? -6.075 -14.729 1.642 1.00 92.12 94 LEU A C 1
ATOM 700 O O . LEU A 1 94 ? -6.289 -15.126 2.785 1.00 92.12 94 LEU A O 1
ATOM 704 N N . SER A 1 95 ? -6.565 -13.574 1.178 1.00 86.25 95 SER A N 1
ATOM 705 C CA . SER A 1 95 ? -7.427 -12.709 1.992 1.00 86.25 95 SER A CA 1
ATOM 706 C C . SER A 1 95 ? -8.752 -13.392 2.319 1.00 86.25 95 SER A C 1
ATOM 708 O O . SER A 1 95 ? -9.154 -13.404 3.479 1.00 86.25 95 SER A O 1
ATOM 710 N N . TYR A 1 96 ? -9.377 -14.044 1.333 1.00 86.62 96 TYR A N 1
ATOM 711 C CA . TYR A 1 96 ? -10.590 -14.829 1.558 1.00 86.62 96 TYR A CA 1
ATOM 712 C C . TYR A 1 96 ? -10.344 -15.969 2.556 1.00 86.62 96 TYR A C 1
ATOM 714 O O . TYR A 1 96 ? -11.089 -16.135 3.519 1.00 86.62 96 TYR A O 1
ATOM 722 N N . ARG A 1 97 ? -9.252 -16.726 2.381 1.00 89.12 97 ARG A N 1
ATOM 723 C CA . ARG A 1 97 ? -8.905 -17.834 3.279 1.00 89.12 97 ARG A CA 1
ATOM 724 C C . ARG A 1 97 ? -8.636 -17.344 4.703 1.00 89.12 97 ARG A C 1
ATOM 726 O O . ARG A 1 97 ? -9.102 -17.964 5.652 1.00 89.12 97 ARG A O 1
ATOM 733 N N . HIS A 1 98 ? -7.947 -16.215 4.855 1.00 88.25 98 HIS A N 1
ATOM 734 C CA . HIS A 1 98 ? -7.700 -15.604 6.157 1.00 88.25 98 HIS A CA 1
ATOM 735 C C . HIS A 1 98 ? -9.002 -15.205 6.858 1.00 88.25 98 HIS A C 1
ATOM 737 O O . HIS A 1 98 ? -9.174 -15.513 8.032 1.00 88.25 98 HIS A O 1
ATOM 743 N N . GLU A 1 99 ? -9.946 -14.585 6.145 1.00 81.06 99 GLU A N 1
ATOM 744 C CA . GLU A 1 99 ? -11.266 -14.261 6.697 1.00 81.06 99 GLU A CA 1
ATOM 745 C C . GLU A 1 99 ? -12.009 -15.521 7.148 1.00 81.06 99 GLU A C 1
ATOM 747 O O . GLU A 1 99 ? -12.529 -15.555 8.263 1.00 81.06 99 GLU A O 1
ATOM 752 N N . THR A 1 100 ? -11.990 -16.584 6.336 1.00 83.12 100 THR A N 1
ATOM 753 C CA . THR A 1 100 ? -12.628 -17.857 6.704 1.00 83.12 100 THR A CA 1
ATOM 754 C C . THR A 1 100 ? -11.965 -18.525 7.905 1.00 83.12 100 THR A C 1
ATOM 756 O O . THR A 1 100 ? -12.669 -19.007 8.785 1.00 83.12 100 THR A O 1
ATOM 759 N N . GLU A 1 101 ? -10.633 -18.514 7.997 1.00 83.12 101 GLU A N 1
ATOM 760 C CA . GLU A 1 101 ? -9.903 -19.082 9.135 1.00 83.12 101 GLU A CA 1
ATOM 761 C C . GLU A 1 101 ? -10.150 -18.281 10.410 1.00 83.12 101 GLU A C 1
ATOM 763 O O . GLU A 1 101 ? -10.310 -18.859 11.482 1.00 83.12 101 GLU A O 1
ATOM 768 N N . ILE A 1 102 ? -10.212 -16.953 10.307 1.00 77.81 102 ILE A N 1
ATOM 769 C CA . ILE A 1 102 ? -10.559 -16.085 11.429 1.00 77.81 102 ILE A CA 1
ATOM 770 C C . ILE A 1 102 ? -11.996 -16.348 11.881 1.00 77.81 102 ILE A C 1
ATOM 772 O O . ILE A 1 102 ? -12.244 -16.397 13.083 1.00 77.81 102 ILE A O 1
ATOM 776 N N . GLU A 1 103 ? -12.938 -16.550 10.960 1.00 76.12 103 GLU A N 1
ATOM 777 C CA . GLU A 1 103 ? -14.330 -16.848 11.300 1.00 76.12 103 GLU A CA 1
ATOM 778 C C . GLU A 1 103 ? -14.500 -18.255 11.889 1.00 76.12 103 GLU A C 1
ATOM 780 O O . GLU A 1 103 ? -15.219 -18.439 12.870 1.00 76.12 103 GLU A O 1
ATOM 785 N N . GLU A 1 104 ? -13.774 -19.245 11.372 1.00 80.25 104 GLU A N 1
ATOM 786 C CA . GLU A 1 104 ? -13.727 -20.595 11.931 1.00 80.25 104 GLU A CA 1
ATOM 787 C C . GLU A 1 104 ? -13.079 -20.600 13.320 1.00 80.25 104 GLU A C 1
ATOM 789 O O . GLU A 1 104 ? -13.588 -21.243 14.238 1.00 80.25 104 GLU A O 1
ATOM 794 N N . LEU A 1 105 ? -11.987 -19.855 13.513 1.00 75.56 105 LEU A N 1
ATOM 795 C CA . LEU A 1 105 ? -11.334 -19.714 14.812 1.00 75.56 105 LEU A CA 1
ATOM 796 C C . LEU A 1 105 ? -12.266 -19.016 15.808 1.00 75.56 105 LEU A C 1
ATOM 798 O O . LEU A 1 105 ? -12.428 -19.494 16.928 1.00 75.56 105 LEU A O 1
ATOM 802 N N . LYS A 1 106 ? -12.943 -17.939 15.395 1.00 67.19 106 LYS A N 1
ATOM 803 C CA . LYS A 1 106 ? -14.004 -17.294 16.180 1.00 67.19 106 LYS A CA 1
ATOM 804 C C . LYS A 1 106 ? -15.117 -18.277 16.536 1.00 67.19 106 LYS A C 1
ATOM 806 O O . LYS A 1 106 ? -15.510 -18.330 17.694 1.00 67.19 106 LYS A O 1
ATOM 811 N N . SER A 1 107 ? -15.592 -19.082 15.585 1.00 68.50 107 SER A N 1
ATOM 812 C CA . SER A 1 107 ? -16.640 -20.085 15.803 1.00 68.50 107 SER A CA 1
ATOM 813 C C . SER A 1 107 ? -16.206 -21.170 16.796 1.00 68.50 107 SER A C 1
ATOM 815 O O . SER A 1 107 ? -16.913 -21.425 17.770 1.00 68.50 107 SER A O 1
ATOM 817 N N . LYS A 1 108 ? -15.006 -21.743 16.624 1.00 70.12 108 LYS A N 1
ATOM 818 C CA . LYS A 1 108 ? -14.419 -22.750 17.531 1.00 70.12 108 LYS A CA 1
ATOM 819 C C . LYS A 1 108 ? -14.173 -22.212 18.937 1.00 70.12 108 LYS A C 1
ATOM 821 O O . LYS A 1 108 ? -14.264 -22.963 19.902 1.00 70.12 108 LYS A O 1
ATOM 826 N N . LEU A 1 109 ? -13.866 -20.923 19.049 1.00 61.47 109 LEU A N 1
ATOM 827 C CA . LEU A 1 109 ? -13.701 -20.235 20.327 1.00 61.47 109 LEU A CA 1
ATOM 828 C C . LEU A 1 109 ? -15.030 -19.686 20.884 1.00 61.47 109 LEU A C 1
ATOM 830 O O . LEU A 1 109 ? -15.032 -19.124 21.975 1.00 61.47 109 LEU A O 1
ATOM 834 N N . GLY A 1 110 ? -16.156 -19.835 20.172 1.00 50.62 110 GLY A N 1
ATOM 835 C CA . GLY A 1 110 ? -17.468 -19.320 20.587 1.00 50.62 110 GLY A CA 1
ATOM 836 C C . GLY A 1 110 ? -17.591 -17.788 20.569 1.00 50.62 110 GLY A C 1
ATOM 837 O O . GLY A 1 110 ? -18.479 -17.230 21.208 1.00 50.62 110 GLY A O 1
ATOM 838 N N . VAL A 1 111 ? -16.708 -17.089 19.850 1.00 55.41 111 VAL A N 1
ATOM 839 C CA . VAL A 1 111 ? -16.568 -15.626 19.834 1.00 55.41 111 VAL A CA 1
ATOM 840 C C . VAL A 1 111 ? -17.249 -15.029 18.599 1.00 55.41 111 VAL A C 1
ATOM 842 O O . VAL A 1 111 ? -16.608 -14.703 17.602 1.00 55.41 111 VAL A O 1
ATOM 845 N N . SER A 1 112 ? -18.565 -14.827 18.661 1.00 51.34 112 SER A N 1
ATOM 846 C CA . SER A 1 112 ? -19.271 -13.964 17.699 1.00 51.34 112 SER A CA 1
ATOM 847 C C . SER A 1 112 ? -19.065 -12.494 18.084 1.00 51.34 112 SER A C 1
ATOM 849 O O . SER A 1 112 ? -19.856 -11.919 18.824 1.00 51.34 112 SER A O 1
ATOM 851 N N . GLY A 1 113 ? -17.958 -11.909 17.609 1.00 50.47 113 GLY A N 1
ATOM 852 C CA . GLY A 1 113 ? -17.507 -10.557 17.956 1.00 50.47 113 GLY A CA 1
ATOM 853 C C . GLY A 1 113 ? -16.897 -10.513 19.356 1.00 50.47 113 GLY A C 1
ATOM 854 O O . GLY A 1 113 ? -17.498 -10.980 20.315 1.00 50.47 113 GLY A O 1
ATOM 855 N N . VAL A 1 114 ? -15.693 -9.960 19.513 1.00 53.34 114 VAL A N 1
ATOM 856 C CA . VAL A 1 114 ? -15.125 -9.759 20.855 1.00 53.34 114 VAL A CA 1
ATOM 857 C C . VAL A 1 114 ? -15.902 -8.626 21.539 1.00 53.34 114 VAL A C 1
ATOM 859 O O . VAL A 1 114 ? -15.477 -7.474 21.566 1.00 53.34 114 VAL A O 1
ATOM 862 N N . VAL A 1 115 ? -17.076 -8.952 22.077 1.00 56.47 115 VAL A N 1
ATOM 863 C CA . VAL A 1 115 ? -17.688 -8.215 23.175 1.00 56.47 115 VAL A CA 1
ATOM 864 C C . VAL A 1 115 ? -16.928 -8.674 24.410 1.00 56.47 115 VAL A C 1
ATOM 866 O O . VAL A 1 115 ? -17.283 -9.681 25.015 1.00 56.47 115 VAL A O 1
ATOM 869 N N . LEU A 1 116 ? -15.840 -7.974 24.756 1.00 66.81 116 LEU A N 1
ATOM 870 C CA . LEU A 1 116 ? -15.232 -8.152 26.073 1.00 66.81 116 LEU A CA 1
ATOM 871 C C . LEU A 1 116 ? -16.346 -7.947 27.102 1.00 66.81 116 LEU A C 1
ATOM 873 O O . LEU A 1 116 ? -16.980 -6.879 27.146 1.00 66.81 116 LEU A O 1
ATOM 877 N N . THR A 1 117 ? -16.642 -8.985 27.882 1.00 80.31 117 THR A N 1
ATOM 878 C CA . THR A 1 117 ? -17.689 -8.865 28.887 1.00 80.31 117 THR A CA 1
ATOM 879 C C . THR A 1 117 ? -17.239 -7.838 29.922 1.00 80.31 117 THR A C 1
ATOM 881 O O . THR A 1 117 ? -16.043 -7.613 30.135 1.00 80.31 117 THR A O 1
ATOM 884 N N . GLY A 1 118 ? -18.187 -7.175 30.585 1.00 84.00 118 GLY A N 1
ATOM 885 C CA . GLY A 1 118 ? -17.829 -6.216 31.630 1.00 84.00 118 GLY A CA 1
ATOM 886 C C . GLY A 1 118 ? -17.019 -6.862 32.762 1.00 84.00 118 GLY A C 1
ATOM 887 O O . GLY A 1 118 ? -16.229 -6.179 33.403 1.00 84.00 118 GLY A O 1
ATOM 888 N N . GLU A 1 119 ? -17.147 -8.176 32.957 1.00 88.06 119 GLU A N 1
ATOM 889 C CA . GLU A 1 119 ? -16.335 -8.957 33.891 1.00 88.06 119 GLU A CA 1
ATOM 890 C C . GLU A 1 119 ? -14.883 -9.119 33.422 1.00 88.06 119 GLU A C 1
ATOM 892 O O . GLU A 1 119 ? -13.959 -8.905 34.208 1.00 88.06 119 GLU A O 1
ATOM 897 N N . ASP A 1 120 ? -14.661 -9.409 32.139 1.00 88.56 120 ASP A N 1
ATOM 898 C CA . ASP A 1 120 ? -13.312 -9.535 31.573 1.00 88.56 120 ASP A CA 1
ATOM 899 C C . ASP A 1 120 ? -12.552 -8.208 31.667 1.00 88.56 120 ASP A C 1
ATOM 901 O O . ASP A 1 120 ? -11.403 -8.159 32.115 1.00 88.56 120 ASP A O 1
ATOM 905 N N . ILE A 1 121 ? -13.222 -7.105 31.316 1.00 88.94 121 ILE A N 1
ATOM 906 C CA . ILE A 1 121 ? -12.654 -5.752 31.407 1.00 88.94 121 ILE A CA 1
ATOM 907 C C . ILE A 1 121 ? -12.353 -5.402 32.869 1.00 88.94 121 ILE A C 1
ATOM 909 O O . ILE A 1 121 ? -11.295 -4.839 33.163 1.00 88.94 121 ILE A O 1
ATOM 913 N N . PHE A 1 122 ? -13.254 -5.754 33.792 1.00 91.94 122 PHE A N 1
ATOM 914 C CA . PHE A 1 122 ? -13.068 -5.527 35.223 1.00 91.94 122 PHE A CA 1
ATOM 915 C C . PHE A 1 122 ? -11.812 -6.230 35.736 1.00 91.94 122 PHE A C 1
ATOM 917 O O . PHE A 1 122 ? -10.965 -5.607 36.384 1.00 91.94 122 PHE A O 1
ATOM 924 N N . ASN A 1 123 ? -11.677 -7.519 35.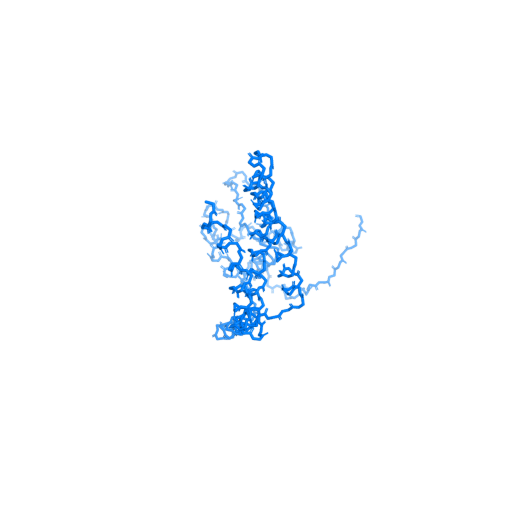427 1.00 89.62 123 ASN A N 1
ATOM 925 C CA . ASN A 1 123 ? -10.553 -8.328 35.873 1.00 89.62 123 ASN A CA 1
ATOM 926 C C . ASN A 1 123 ? -9.236 -7.823 35.277 1.00 89.62 123 ASN A C 1
ATOM 928 O O . ASN A 1 123 ? -8.266 -7.681 36.019 1.00 89.62 123 ASN A O 1
ATOM 932 N N . ALA A 1 124 ? -9.221 -7.470 33.989 1.00 88.81 124 ALA A N 1
ATOM 933 C CA . ALA A 1 124 ? -8.013 -7.044 33.288 1.00 88.81 124 ALA A CA 1
ATOM 934 C C . ALA A 1 124 ? -7.545 -5.621 33.640 1.00 88.81 124 ALA A C 1
ATOM 936 O O . ALA A 1 124 ? -6.343 -5.390 33.753 1.00 88.81 124 ALA A O 1
ATOM 937 N N . LYS A 1 125 ? -8.464 -4.655 33.789 1.00 91.12 125 LYS A N 1
ATOM 938 C CA . LYS A 1 125 ? -8.107 -3.225 33.907 1.00 91.12 125 LYS A CA 1
ATOM 939 C C . LYS A 1 125 ? -8.433 -2.590 35.258 1.00 91.12 125 LYS A C 1
ATOM 941 O O . LYS A 1 125 ? -7.841 -1.576 35.611 1.00 91.12 125 LYS A O 1
ATOM 946 N N . CYS A 1 126 ? -9.370 -3.145 36.025 1.00 93.69 126 CYS A N 1
ATOM 947 C CA . CYS A 1 126 ? -9.933 -2.456 37.191 1.00 93.69 126 CYS A CA 1
ATOM 948 C C . CYS A 1 126 ? -9.559 -3.108 38.534 1.00 93.69 126 CYS A C 1
ATOM 950 O O . CYS A 1 126 ? -9.295 -2.410 39.518 1.00 93.69 126 CYS A O 1
ATOM 952 N N . SER A 1 127 ? -9.503 -4.441 38.572 1.00 93.06 127 SER A N 1
ATOM 953 C CA . SER A 1 127 ? -9.326 -5.258 39.785 1.00 93.06 127 SER A CA 1
ATOM 954 C C . SER A 1 127 ? -7.991 -5.032 40.519 1.00 93.06 127 SER A C 1
ATOM 956 O O . SER A 1 127 ? -7.894 -5.223 41.739 1.00 93.06 127 SER A O 1
ATOM 958 N N . ALA A 1 128 ? -6.963 -4.586 39.790 1.00 92.44 128 ALA A N 1
ATOM 959 C CA . ALA A 1 128 ? -5.649 -4.277 40.345 1.00 92.44 128 ALA A CA 1
ATOM 960 C C . ALA A 1 128 ? -5.705 -3.063 41.287 1.00 92.44 128 ALA A C 1
ATOM 962 O O . ALA A 1 128 ? -5.114 -3.081 42.368 1.00 92.44 128 ALA A O 1
ATOM 963 N N . CYS A 1 129 ? -6.463 -2.028 40.915 1.00 95.00 129 CYS A N 1
ATOM 964 C CA . CYS A 1 129 ? -6.531 -0.770 41.659 1.00 95.00 129 CYS A CA 1
ATOM 965 C C . CYS A 1 129 ? -7.753 -0.666 42.576 1.00 95.00 129 CYS A C 1
ATOM 967 O O . CYS A 1 129 ? -7.707 0.100 43.540 1.00 95.00 129 CYS A O 1
ATOM 969 N N . HIS A 1 130 ? -8.819 -1.421 42.310 1.00 94.00 130 HIS A N 1
ATOM 970 C CA . HIS A 1 130 ? -10.075 -1.363 43.055 1.00 94.00 130 HIS A CA 1
ATOM 971 C C . HIS A 1 130 ? -10.512 -2.735 43.580 1.00 94.00 130 HIS A C 1
ATOM 973 O O . HIS A 1 130 ? -10.150 -3.782 43.046 1.00 94.00 130 HIS A O 1
ATOM 979 N N . ALA A 1 131 ? -11.313 -2.727 44.643 1.00 92.62 131 ALA A N 1
ATOM 980 C CA . ALA A 1 131 ? -11.991 -3.905 45.172 1.00 92.62 131 ALA A CA 1
ATOM 981 C C . ALA A 1 131 ? -13.449 -3.574 45.500 1.00 92.62 131 ALA A C 1
ATOM 983 O O . ALA A 1 131 ? -13.843 -2.408 45.541 1.00 92.62 131 ALA A O 1
ATOM 984 N N . VAL A 1 132 ? -14.267 -4.608 45.690 1.00 89.25 132 VAL A N 1
ATOM 985 C CA . VAL A 1 132 ? -15.705 -4.443 45.942 1.00 89.25 132 VAL A CA 1
ATOM 986 C C . VAL A 1 132 ? -15.951 -3.827 47.316 1.00 89.25 132 VAL A C 1
ATOM 988 O O . VAL A 1 132 ? -16.710 -2.870 47.443 1.00 89.25 132 VAL A O 1
ATOM 991 N N . ASP A 1 133 ? -15.285 -4.362 48.329 1.00 87.56 133 ASP A N 1
ATOM 992 C CA . ASP A 1 133 ? -15.604 -4.203 49.742 1.00 87.56 133 ASP A CA 1
ATOM 993 C C . ASP A 1 133 ? -14.545 -3.452 50.551 1.00 87.56 133 ASP A C 1
ATOM 995 O O . ASP A 1 133 ? -14.836 -3.000 51.661 1.00 87.56 133 ASP A O 1
ATOM 999 N N . GLN A 1 134 ? -13.354 -3.270 49.989 1.00 90.19 134 GLN A N 1
ATOM 1000 C CA . GLN A 1 134 ? -12.229 -2.621 50.648 1.00 90.19 134 GLN A CA 1
ATOM 1001 C C . GLN A 1 134 ? -11.547 -1.584 49.756 1.00 90.19 134 GLN A C 1
ATOM 1003 O O . GLN A 1 134 ? -11.552 -1.663 48.525 1.00 90.19 134 GLN A O 1
ATOM 1008 N N . LYS A 1 135 ? -10.932 -0.596 50.403 1.00 91.75 135 LYS A N 1
ATOM 1009 C CA . LYS A 1 135 ? -10.082 0.393 49.745 1.00 91.75 135 LYS A CA 1
ATOM 1010 C C . LYS A 1 135 ? -8.779 -0.270 49.279 1.00 91.75 135 LYS A C 1
ATOM 1012 O O . LYS A 1 135 ? -8.149 -0.992 50.045 1.00 91.75 135 LYS A O 1
ATOM 1017 N N . LYS A 1 136 ? -8.353 0.037 48.050 1.00 92.50 136 LYS A N 1
ATOM 1018 C CA . LYS A 1 136 ? -7.023 -0.296 47.511 1.00 92.50 136 LYS A CA 1
ATOM 1019 C C . LYS A 1 136 ? -6.317 1.004 47.098 1.00 92.50 136 LYS A C 1
ATOM 1021 O O . LYS A 1 136 ? -6.249 1.942 47.891 1.00 92.50 136 LYS A O 1
ATOM 1026 N N . VAL A 1 137 ? -5.829 1.083 45.858 1.00 93.62 137 VAL A N 1
ATOM 1027 C CA . VAL A 1 137 ? -5.322 2.321 45.250 1.00 93.62 137 VAL A CA 1
ATOM 1028 C C . VAL A 1 137 ? -6.478 3.301 45.049 1.00 93.62 137 VAL A C 1
ATOM 1030 O O . VAL A 1 137 ? -6.359 4.482 45.366 1.00 93.62 137 VAL A O 1
ATOM 1033 N N . GLY A 1 138 ? -7.613 2.792 44.568 1.00 92.19 138 GLY A N 1
ATOM 1034 C CA . GLY A 1 138 ? -8.869 3.516 44.453 1.00 92.19 138 GLY A CA 1
ATOM 1035 C C . GLY A 1 138 ? -9.871 3.175 45.566 1.00 92.19 138 GLY A C 1
ATOM 1036 O O . GLY A 1 138 ? -9.639 2.271 46.380 1.00 92.19 138 GLY A O 1
ATOM 1037 N N . PRO A 1 139 ? -11.000 3.903 45.622 1.00 93.31 139 PRO A N 1
ATOM 1038 C CA . PRO A 1 139 ? -12.089 3.626 46.556 1.00 93.31 139 PRO A CA 1
ATOM 1039 C C . PRO A 1 139 ? -12.723 2.250 46.316 1.00 93.31 139 PRO A C 1
ATOM 1041 O O . PRO A 1 139 ? -12.680 1.723 45.198 1.00 93.31 139 PRO A O 1
ATOM 1044 N N . ALA A 1 140 ? -13.346 1.699 47.363 1.00 92.88 140 ALA A N 1
ATOM 1045 C CA . ALA A 1 140 ? -14.134 0.478 47.253 1.00 92.88 140 ALA A CA 1
ATOM 1046 C C . ALA A 1 140 ? -15.373 0.730 46.383 1.00 92.88 140 ALA A C 1
ATOM 1048 O O . ALA A 1 140 ? -16.024 1.774 46.498 1.00 92.88 140 ALA A O 1
ATOM 1049 N N . TYR A 1 141 ? -15.730 -0.222 45.522 1.00 92.75 141 TYR A N 1
ATOM 1050 C CA . TYR A 1 141 ? -16.864 -0.031 44.620 1.00 92.75 141 TYR A CA 1
ATOM 1051 C C . TYR A 1 141 ? -18.196 0.110 45.360 1.00 92.75 141 TYR A C 1
ATOM 1053 O O . TYR A 1 141 ? -19.032 0.898 44.917 1.00 92.75 141 TYR A O 1
ATOM 1061 N N . LYS A 1 142 ? -18.377 -0.557 46.508 1.00 89.00 142 LYS A N 1
ATOM 1062 C CA . LYS A 1 142 ? -19.586 -0.410 47.337 1.00 89.00 142 LYS A CA 1
ATOM 1063 C C . LYS A 1 142 ? -19.850 1.035 47.790 1.00 89.00 142 LYS A C 1
ATOM 1065 O O . LYS A 1 142 ? -21.000 1.408 47.975 1.00 89.00 142 LYS A O 1
ATOM 1070 N N . ASP A 1 143 ? -18.810 1.864 47.907 1.00 88.69 143 ASP A N 1
ATOM 1071 C CA . ASP A 1 143 ? -18.929 3.248 48.394 1.00 88.69 143 ASP A CA 1
ATOM 1072 C C . ASP A 1 143 ? -19.230 4.252 47.263 1.00 88.69 143 ASP A C 1
ATOM 1074 O O . ASP A 1 143 ? -19.583 5.414 47.508 1.00 88.69 143 ASP A O 1
ATOM 1078 N N . VAL A 1 144 ? -19.031 3.832 46.008 1.00 90.69 144 VAL A N 1
ATOM 1079 C CA . VAL A 1 144 ? -19.051 4.713 44.831 1.00 90.69 144 VAL A CA 1
ATOM 1080 C C . VAL A 1 144 ? -20.140 4.321 43.843 1.00 90.69 144 VAL A C 1
ATOM 1082 O O . VAL A 1 144 ? -20.889 5.195 43.414 1.00 90.69 144 VAL A O 1
ATOM 1085 N N . VAL A 1 145 ? -20.265 3.037 43.498 1.00 91.69 145 VAL A N 1
ATOM 1086 C CA . VAL A 1 145 ? -21.203 2.560 42.468 1.00 91.69 145 VAL A CA 1
ATOM 1087 C C . VAL A 1 145 ? -22.662 2.911 42.782 1.00 91.69 145 VAL A C 1
ATOM 1089 O O . VAL A 1 145 ? -23.331 3.401 41.872 1.00 91.69 145 VAL A O 1
ATOM 1092 N N . PRO A 1 146 ? -23.158 2.811 44.035 1.00 90.00 146 PRO A N 1
ATOM 1093 C CA . PRO A 1 146 ? -24.530 3.213 44.356 1.00 90.00 146 PRO A CA 1
ATOM 1094 C C . PRO A 1 146 ? -24.848 4.680 44.037 1.00 90.00 146 PRO A C 1
ATOM 1096 O O . PRO A 1 146 ? -25.989 5.020 43.742 1.00 90.00 146 PRO A O 1
ATOM 1099 N N . LYS A 1 147 ? -23.842 5.566 44.023 1.00 88.50 147 LYS A N 1
ATOM 1100 C CA . LYS A 1 147 ? -24.034 6.977 43.654 1.00 88.50 147 LYS A CA 1
ATOM 1101 C C . LYS A 1 147 ? -24.358 7.135 42.167 1.00 88.50 147 LYS A C 1
ATOM 1103 O O . LYS A 1 147 ? -24.934 8.148 41.792 1.00 88.50 147 LYS A O 1
ATOM 1108 N N . TYR A 1 148 ? -24.014 6.174 41.317 1.00 89.62 148 TYR A N 1
ATOM 1109 C CA . TYR A 1 148 ? -24.228 6.246 39.869 1.00 89.62 148 TYR A CA 1
ATOM 1110 C C . TYR A 1 148 ? -25.486 5.508 39.389 1.00 89.62 148 TYR A C 1
ATOM 1112 O O . TYR A 1 148 ? -25.720 5.418 38.184 1.00 89.62 148 TYR A O 1
ATOM 1120 N N . VAL A 1 149 ? -26.327 5.009 40.300 1.00 87.50 149 VAL A N 1
ATOM 1121 C CA . VAL A 1 149 ? -27.623 4.410 39.944 1.00 87.50 149 VAL A CA 1
ATOM 1122 C C . VAL A 1 149 ? -28.483 5.456 39.226 1.00 87.50 149 VAL A C 1
ATOM 1124 O O . VAL A 1 149 ? -28.599 6.592 39.681 1.00 87.50 149 VAL A O 1
ATOM 1127 N N . GLY A 1 150 ? -29.018 5.099 38.053 1.00 85.50 150 GLY A N 1
ATOM 1128 C CA . GLY A 1 150 ? -29.736 6.029 37.169 1.00 85.50 150 GLY A CA 1
ATOM 1129 C C . GLY A 1 150 ? -28.856 7.081 36.474 1.00 85.50 150 GLY A C 1
ATOM 1130 O O . GLY A 1 150 ? -29.384 7.964 35.809 1.00 85.50 150 GLY A O 1
ATOM 1131 N N . ARG A 1 151 ? -27.523 7.012 36.620 1.00 90.81 151 ARG A N 1
ATOM 1132 C CA . ARG A 1 151 ? -26.546 7.967 36.060 1.00 90.81 151 ARG A CA 1
ATOM 1133 C C . ARG A 1 151 ? -25.428 7.245 35.300 1.00 90.81 151 ARG A C 1
ATOM 1135 O O . ARG A 1 151 ? -24.243 7.544 35.478 1.00 90.81 151 ARG A O 1
ATOM 1142 N N . LYS A 1 152 ? -25.808 6.275 34.463 1.00 89.81 152 LYS A N 1
ATOM 1143 C CA . LYS A 1 152 ? -24.891 5.396 33.716 1.00 89.81 152 LYS A CA 1
ATOM 1144 C C . LYS A 1 152 ? -23.917 6.197 32.851 1.00 89.81 152 LYS A C 1
ATOM 1146 O O . LYS A 1 152 ? -22.711 5.973 32.899 1.00 89.81 152 LYS A O 1
ATOM 1151 N N . GLU A 1 153 ? -24.428 7.180 32.126 1.00 90.38 153 GLU A N 1
ATOM 1152 C CA . GLU A 1 153 ? -23.677 8.008 31.182 1.00 90.38 153 GLU A CA 1
ATOM 1153 C C . GLU A 1 153 ? -22.611 8.841 31.906 1.00 90.38 153 GLU A C 1
ATOM 1155 O O . GLU A 1 153 ? -21.498 9.004 31.409 1.00 90.38 153 GLU A O 1
ATOM 1160 N N . GLN A 1 154 ? -22.912 9.309 33.123 1.00 92.81 154 GLN A N 1
ATOM 1161 C CA . GLN A 1 154 ? -21.954 10.040 33.957 1.00 92.81 154 GLN A CA 1
ATOM 1162 C C . GLN A 1 154 ? -20.814 9.130 34.426 1.00 92.81 154 GLN A C 1
ATOM 1164 O O . GLN A 1 154 ? -19.652 9.535 34.421 1.00 92.81 154 GLN A O 1
ATOM 1169 N N . MET A 1 155 ? -21.131 7.884 34.789 1.00 93.06 155 MET A N 1
ATOM 1170 C CA . MET A 1 155 ? -20.121 6.895 35.161 1.00 93.06 155 MET A CA 1
ATOM 1171 C C . MET A 1 155 ? -19.244 6.512 33.961 1.00 93.06 155 MET A C 1
ATOM 1173 O O . MET A 1 155 ? -18.029 6.403 34.104 1.00 93.06 155 MET A O 1
ATOM 1177 N N . MET A 1 156 ? -19.833 6.369 32.770 1.00 94.00 156 MET A N 1
ATOM 1178 C CA . MET A 1 156 ? -19.086 6.114 31.533 1.00 94.00 156 MET A CA 1
ATOM 1179 C C . MET A 1 156 ? -18.137 7.263 31.193 1.00 94.00 156 MET A C 1
ATOM 1181 O O . MET A 1 156 ? -16.968 7.016 30.903 1.00 94.00 156 MET A O 1
ATOM 1185 N N . ALA A 1 157 ? -18.606 8.512 31.278 1.00 93.00 157 ALA A N 1
ATOM 1186 C CA . ALA A 1 157 ? -17.773 9.687 31.034 1.00 93.00 157 ALA A CA 1
ATOM 1187 C C . ALA A 1 157 ? -16.567 9.736 31.986 1.00 93.00 157 ALA A C 1
ATOM 1189 O O . ALA A 1 157 ? -15.446 9.993 31.545 1.00 93.00 157 ALA A O 1
ATOM 1190 N N . PHE A 1 158 ? -16.781 9.411 33.266 1.00 93.12 158 PHE A N 1
ATOM 1191 C CA . PHE A 1 158 ? -15.712 9.333 34.259 1.00 93.12 158 PHE A CA 1
ATOM 1192 C C . PHE A 1 158 ? -14.709 8.210 33.965 1.00 93.12 158 PHE A C 1
ATOM 1194 O O . PHE A 1 158 ? -13.508 8.413 34.077 1.00 93.12 158 PHE A O 1
ATOM 1201 N N . VAL A 1 159 ? -15.175 7.020 33.581 1.00 93.12 159 VAL A N 1
ATOM 1202 C CA . VAL A 1 159 ? -14.292 5.874 33.298 1.00 93.12 159 VAL A CA 1
ATOM 1203 C C . VAL A 1 159 ? -13.458 6.095 32.028 1.00 93.12 159 VAL A C 1
ATOM 1205 O O . VAL A 1 159 ? -12.307 5.662 31.967 1.00 93.12 159 VAL A O 1
ATOM 1208 N N . LEU A 1 160 ? -14.014 6.788 31.030 1.00 93.19 160 LEU A N 1
ATOM 1209 C CA . LEU A 1 160 ? -13.296 7.162 29.809 1.00 93.19 160 LEU A CA 1
ATOM 1210 C C . LEU A 1 160 ? -12.253 8.253 30.075 1.00 93.19 160 LEU A C 1
ATOM 1212 O O . LEU A 1 160 ? -11.125 8.147 29.598 1.00 93.19 160 LEU A O 1
ATOM 1216 N N . ASN A 1 161 ? -12.624 9.276 30.849 1.00 93.12 161 ASN A N 1
ATOM 1217 C CA . ASN A 1 161 ? -11.786 10.438 31.143 1.00 93.12 161 ASN A CA 1
ATOM 1218 C C . ASN A 1 161 ? -11.822 10.757 32.647 1.00 93.12 161 ASN A C 1
ATOM 1220 O O . ASN A 1 161 ? -12.549 11.659 33.077 1.00 93.12 161 ASN A O 1
ATOM 1224 N N . PRO A 1 162 ? -11.065 10.008 33.467 1.00 92.31 162 PRO A N 1
ATOM 1225 C CA . PRO A 1 162 ? -11.109 10.157 34.913 1.00 92.31 162 PRO A CA 1
ATOM 1226 C C . PRO A 1 162 ? -10.563 11.510 35.365 1.00 92.31 162 PRO A C 1
ATOM 1228 O O . PRO A 1 162 ? -9.467 11.925 34.992 1.00 92.31 162 PRO A O 1
ATOM 1231 N N . ILE A 1 163 ? -11.323 12.173 36.237 1.00 90.81 163 ILE A N 1
ATOM 1232 C CA . ILE A 1 163 ? -10.929 13.418 36.903 1.00 90.81 163 ILE A CA 1
ATOM 1233 C C . ILE A 1 163 ? -10.780 13.192 38.405 1.00 90.81 163 ILE A C 1
ATOM 1235 O O . ILE A 1 163 ? -11.433 12.333 39.002 1.00 90.81 163 ILE A O 1
ATOM 1239 N N . LYS A 1 164 ? -9.918 13.969 39.060 1.00 90.12 164 LYS A N 1
ATOM 1240 C CA . LYS A 1 164 ? -9.755 13.862 40.511 1.00 90.12 164 LYS A CA 1
ATOM 1241 C C . LYS A 1 164 ? -10.965 14.482 41.219 1.00 90.12 164 LYS A C 1
ATOM 1243 O O . LYS A 1 164 ? -11.155 15.689 41.159 1.00 90.12 164 LYS A O 1
ATOM 1248 N N . ILE A 1 165 ? -11.750 13.652 41.913 1.00 87.38 165 ILE A N 1
ATOM 1249 C CA . ILE A 1 165 ? -12.916 14.094 42.703 1.00 87.38 165 ILE A CA 1
ATOM 1250 C C . ILE A 1 165 ? -12.592 14.111 44.199 1.00 87.38 165 ILE A C 1
ATOM 1252 O O . ILE A 1 165 ? -12.807 15.112 44.873 1.00 87.38 165 ILE A O 1
ATOM 1256 N N . ASN A 1 166 ? -12.076 13.002 44.736 1.00 85.56 166 ASN A N 1
ATOM 1257 C CA . ASN A 1 166 ? -11.800 12.877 46.164 1.00 85.56 166 ASN A CA 1
ATOM 1258 C C . ASN A 1 166 ? -10.313 13.175 46.456 1.00 85.56 166 ASN A C 1
ATOM 1260 O O . ASN A 1 166 ? -9.452 12.446 45.956 1.00 85.56 166 ASN A O 1
ATOM 1264 N N . PRO A 1 167 ? -9.990 14.190 47.283 1.00 88.56 167 PRO A N 1
ATOM 1265 C CA . PRO A 1 167 ? -8.612 14.525 47.648 1.00 88.56 167 PRO A CA 1
ATOM 1266 C C . PRO A 1 167 ? -7.838 13.379 48.309 1.00 88.56 167 PRO A C 1
ATOM 1268 O O . PRO A 1 167 ? -6.617 13.329 48.172 1.00 88.56 167 PRO A O 1
ATOM 1271 N N . ALA A 1 168 ? -8.538 12.455 48.977 1.00 90.19 168 ALA A N 1
ATOM 1272 C CA . ALA A 1 168 ? -7.957 11.330 49.710 1.00 90.19 168 ALA A CA 1
ATOM 1273 C C . ALA A 1 168 ? -7.436 10.183 48.818 1.00 90.19 168 ALA A C 1
ATOM 1275 O O . ALA A 1 168 ? -6.907 9.199 49.342 1.00 90.19 168 ALA A O 1
ATOM 1276 N N . PHE A 1 169 ? -7.605 10.281 47.494 1.00 89.81 169 PHE A N 1
ATOM 1277 C CA . PHE A 1 169 ? -7.155 9.284 46.521 1.00 89.81 169 PHE A CA 1
ATOM 1278 C C . PHE A 1 169 ? -6.249 9.912 45.450 1.00 89.81 169 PHE A C 1
ATOM 1280 O O . PHE A 1 169 ? -6.412 11.093 45.113 1.00 89.81 169 PHE A O 1
ATOM 1287 N N . PRO A 1 170 ? -5.289 9.144 44.896 1.00 90.94 170 PRO A N 1
ATOM 1288 C CA . PRO A 1 170 ? -4.511 9.590 43.745 1.00 90.94 170 PRO A CA 1
ATOM 1289 C C . PRO A 1 170 ? -5.416 9.783 42.512 1.00 90.94 170 PRO A C 1
ATOM 1291 O O . PRO A 1 170 ? -6.506 9.205 42.450 1.00 90.94 170 PRO A O 1
ATOM 1294 N N . PRO A 1 171 ? -4.996 10.594 41.522 1.00 91.69 171 PRO A N 1
ATOM 1295 C CA . PRO A 1 171 ? -5.720 10.695 40.259 1.00 91.69 171 PRO A CA 1
ATOM 1296 C C . PRO A 1 171 ? -5.739 9.330 39.554 1.00 91.69 171 PRO A C 1
ATOM 1298 O O . PRO A 1 171 ? -4.706 8.674 39.431 1.00 91.69 171 PRO A O 1
ATOM 1301 N N . MET A 1 172 ? -6.918 8.898 39.102 1.00 94.12 172 MET A N 1
ATOM 1302 C CA . MET A 1 172 ? -7.057 7.661 38.334 1.00 94.12 172 MET A CA 1
ATOM 1303 C C . MET A 1 172 ? -6.497 7.876 36.917 1.00 94.12 172 MET A C 1
ATOM 1305 O O . MET A 1 172 ? -6.873 8.856 36.275 1.00 94.12 172 MET A O 1
ATOM 1309 N N . PRO A 1 173 ? -5.615 6.993 36.412 1.00 92.69 173 PRO A N 1
ATOM 1310 C CA . PRO A 1 173 ? -5.088 7.112 35.058 1.00 92.69 173 PRO A CA 1
ATOM 1311 C C . PRO A 1 173 ? -6.146 6.734 34.014 1.00 92.69 173 PRO A C 1
ATOM 1313 O O . PRO A 1 173 ? -7.032 5.914 34.276 1.00 92.69 173 PRO A O 1
ATOM 1316 N N . GLY A 1 174 ?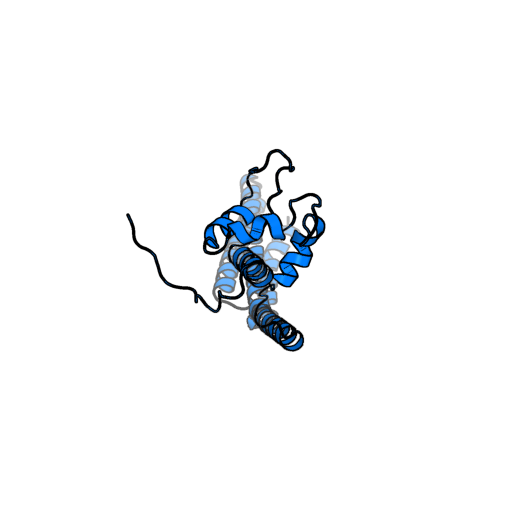 -6.032 7.295 32.808 1.00 92.62 174 GLY A N 1
ATOM 1317 C CA . GLY A 1 174 ? -6.874 6.919 31.671 1.00 92.62 174 GLY A CA 1
ATOM 1318 C C . GLY A 1 174 ? -6.663 5.454 31.270 1.00 92.62 174 GLY A C 1
ATOM 1319 O O . GLY A 1 174 ? -5.531 4.997 31.147 1.00 92.62 174 GLY A O 1
ATOM 1320 N N . GLN A 1 175 ? -7.755 4.714 31.061 1.00 90.31 175 GLN A N 1
ATOM 1321 C CA . GLN A 1 175 ? -7.729 3.255 30.846 1.00 90.31 175 GLN A CA 1
ATOM 1322 C C . GLN A 1 175 ? -7.694 2.834 29.366 1.00 90.31 175 GLN A C 1
ATOM 1324 O O . GLN A 1 175 ? -7.763 1.640 29.051 1.00 90.31 175 GLN A O 1
ATOM 1329 N N . GLY A 1 176 ? -7.638 3.807 28.447 1.00 88.81 176 GLY A N 1
ATOM 1330 C CA . GLY A 1 176 ? -7.662 3.568 27.000 1.00 88.81 176 GLY A CA 1
ATOM 1331 C C . GLY A 1 176 ? -8.881 2.758 26.550 1.00 88.81 176 GLY A C 1
ATOM 1332 O O . GLY A 1 176 ? -8.751 1.882 25.700 1.00 88.81 176 GLY A O 1
ATOM 1333 N N . LEU A 1 177 ? -10.031 2.967 27.196 1.00 87.31 177 LEU A N 1
ATOM 1334 C CA . LEU A 1 177 ? -11.271 2.260 26.886 1.00 87.31 177 LEU A CA 1
ATOM 1335 C C . LEU A 1 177 ? -11.971 2.905 25.690 1.00 87.31 177 LEU A C 1
ATOM 1337 O O . LEU A 1 177 ? -12.017 4.129 25.566 1.00 87.31 177 LEU A O 1
ATOM 1341 N N . LYS A 1 178 ? -12.567 2.073 24.837 1.00 88.06 178 LYS A N 1
ATOM 1342 C CA . LYS A 1 178 ? -13.507 2.514 23.800 1.00 88.06 178 LYS A CA 1
ATOM 1343 C C . LYS A 1 178 ? -14.908 2.718 24.401 1.00 88.06 178 LYS A C 1
ATOM 1345 O O . LYS A 1 178 ? -15.226 2.101 25.419 1.00 88.06 178 LYS A O 1
ATOM 1350 N N . PRO A 1 179 ? -15.798 3.503 23.762 1.00 87.00 179 PRO A N 1
ATOM 1351 C CA . PRO A 1 179 ? -17.148 3.750 24.282 1.00 87.00 179 PRO A CA 1
ATOM 1352 C C . PRO A 1 179 ? -17.965 2.478 24.566 1.00 87.00 179 PRO A C 1
ATOM 1354 O O . PRO A 1 179 ? -18.627 2.393 25.595 1.00 87.00 179 PRO A O 1
ATOM 1357 N N . ALA A 1 180 ? -17.869 1.463 23.701 1.00 83.81 180 ALA A N 1
ATOM 1358 C CA . ALA A 1 180 ? -18.563 0.186 23.889 1.00 83.81 180 ALA A CA 1
ATOM 1359 C C . ALA A 1 180 ? -18.015 -0.627 25.080 1.00 83.81 180 ALA A C 1
ATOM 1361 O O . ALA A 1 180 ? -18.775 -1.252 25.817 1.00 83.81 180 ALA A O 1
ATOM 1362 N N . GLU A 1 181 ? -16.701 -0.586 25.308 1.00 87.81 181 GLU A N 1
ATOM 1363 C CA . GLU A 1 181 ? -16.066 -1.244 26.455 1.00 87.81 181 GLU A CA 1
ATOM 1364 C C . GLU A 1 181 ? -16.453 -0.546 27.763 1.00 87.81 181 GLU A C 1
ATOM 1366 O O . GLU A 1 181 ? -16.758 -1.214 28.749 1.00 87.81 181 GLU A O 1
ATOM 1371 N N . ALA A 1 182 ? -16.501 0.793 27.750 1.00 90.38 182 ALA A N 1
ATOM 1372 C CA . ALA A 1 182 ? -16.965 1.603 28.873 1.00 90.38 182 ALA A CA 1
ATOM 1373 C C . ALA A 1 182 ? -18.429 1.299 29.233 1.00 90.38 182 ALA A C 1
ATOM 1375 O O . ALA A 1 182 ? -18.755 1.163 30.412 1.00 90.38 182 ALA A O 1
ATOM 1376 N N . ASP A 1 183 ? -19.302 1.129 28.237 1.00 89.69 183 ASP A N 1
ATOM 1377 C CA . ASP A 1 183 ? -20.690 0.719 28.464 1.00 89.69 183 ASP A CA 1
ATOM 1378 C C . ASP A 1 183 ? -20.771 -0.666 29.127 1.00 89.69 183 ASP A C 1
ATOM 1380 O O . ASP A 1 183 ? -21.486 -0.846 30.117 1.00 89.69 183 ASP A O 1
ATOM 1384 N N . SER A 1 184 ? -19.980 -1.622 28.630 1.00 89.75 184 SER A N 1
ATOM 1385 C CA . SER A 1 184 ? -19.932 -3.004 29.123 1.00 89.75 184 SER A CA 1
ATOM 1386 C C . SER A 1 184 ? -19.512 -3.076 30.598 1.00 89.75 184 SER A C 1
ATOM 1388 O O . SER A 1 184 ? -20.223 -3.670 31.419 1.00 89.75 184 SER A O 1
ATOM 1390 N N . ILE A 1 185 ? -18.411 -2.407 30.973 1.00 92.56 185 ILE A N 1
ATOM 1391 C CA . ILE A 1 185 ? -17.911 -2.389 32.359 1.00 92.56 185 ILE A CA 1
ATOM 1392 C C . ILE A 1 185 ? -18.846 -1.638 33.311 1.00 92.56 185 ILE A C 1
ATOM 1394 O O . ILE A 1 185 ? -19.130 -2.125 34.406 1.00 92.56 185 ILE A O 1
ATOM 1398 N N . VAL A 1 186 ? -19.367 -0.474 32.910 1.00 93.44 186 VAL A N 1
ATOM 1399 C CA . VAL A 1 186 ? -20.275 0.313 33.759 1.00 93.44 186 VAL A CA 1
ATOM 1400 C C . VAL A 1 186 ? -21.571 -0.451 33.999 1.00 93.44 186 VAL A C 1
ATOM 1402 O O . VAL A 1 186 ? -22.030 -0.544 35.137 1.00 93.44 186 VAL A O 1
ATOM 1405 N N . SER A 1 187 ? -22.127 -1.066 32.953 1.00 90.94 187 SER A N 1
ATOM 1406 C CA . SER A 1 187 ? -23.316 -1.907 33.085 1.00 90.94 187 SER A CA 1
ATOM 1407 C C . SER A 1 187 ? -23.062 -3.098 34.010 1.00 90.94 187 SER A C 1
ATOM 1409 O O . SER A 1 187 ? -23.924 -3.434 34.816 1.00 90.94 187 SER A O 1
ATOM 1411 N N . TYR A 1 188 ? -21.888 -3.732 33.933 1.00 91.56 188 TYR A N 1
ATOM 1412 C CA . TYR A 1 188 ? -21.514 -4.822 34.838 1.00 91.56 188 TYR A CA 1
ATOM 1413 C C . TYR A 1 188 ? -21.437 -4.364 36.298 1.00 91.56 188 TYR A C 1
ATOM 1415 O O . TYR A 1 188 ? -22.036 -5.000 37.164 1.00 91.56 188 TYR A O 1
ATOM 1423 N N . LEU A 1 189 ? -20.773 -3.237 36.571 1.00 92.00 189 LEU A N 1
ATOM 1424 C CA . LEU A 1 189 ? -20.656 -2.690 37.924 1.00 92.00 189 LEU A CA 1
ATOM 1425 C C . LEU A 1 189 ? -22.021 -2.313 38.511 1.00 92.00 189 LEU A C 1
ATOM 1427 O O . LEU A 1 189 ? -22.309 -2.673 39.650 1.00 92.00 189 LEU A O 1
ATOM 1431 N N . LEU A 1 190 ? -22.880 -1.649 37.731 1.00 91.38 190 LEU A N 1
ATOM 1432 C CA . LEU A 1 190 ? -24.231 -1.281 38.162 1.00 91.38 190 LEU A CA 1
ATOM 1433 C C . LEU A 1 190 ? -25.124 -2.507 38.381 1.00 91.38 190 LEU A C 1
ATOM 1435 O O . LEU A 1 190 ? -25.868 -2.532 39.352 1.00 91.38 190 LEU A O 1
ATOM 1439 N N . ARG A 1 191 ? -25.023 -3.550 37.549 1.00 86.62 191 ARG A N 1
ATOM 1440 C CA . ARG A 1 191 ? -25.760 -4.805 37.782 1.00 86.62 191 ARG A CA 1
ATOM 1441 C C . ARG A 1 191 ? -25.276 -5.552 39.023 1.00 86.62 191 ARG A C 1
ATOM 1443 O O . ARG A 1 191 ? -26.081 -6.175 39.702 1.00 86.62 191 ARG A O 1
ATOM 1450 N N . LYS A 1 192 ? -23.968 -5.532 39.295 1.00 86.44 192 LYS A N 1
ATOM 1451 C CA . LYS A 1 192 ? -23.361 -6.290 40.400 1.00 86.44 192 LYS A CA 1
ATOM 1452 C C . LYS A 1 192 ? -23.512 -5.595 41.756 1.00 86.44 192 LYS A C 1
ATOM 1454 O O . LYS A 1 192 ? -23.512 -6.277 42.774 1.00 86.44 192 LYS A O 1
ATOM 1459 N N . LEU A 1 193 ? -23.586 -4.261 41.775 1.00 83.31 193 LEU A N 1
ATOM 1460 C CA . LEU A 1 193 ? -23.506 -3.449 43.001 1.00 83.31 193 LEU A CA 1
ATOM 1461 C C . LEU A 1 193 ? -24.594 -2.370 43.123 1.00 83.31 193 LEU A C 1
ATOM 1463 O O . LEU A 1 193 ? -24.662 -1.695 44.149 1.00 83.31 193 LEU A O 1
ATOM 1467 N N . GLY A 1 194 ? -25.419 -2.174 42.094 1.00 67.44 194 GLY A N 1
ATOM 1468 C CA . GLY A 1 194 ? -26.649 -1.391 42.185 1.00 67.44 194 GLY A CA 1
ATOM 1469 C C . GLY A 1 194 ? -27.799 -2.219 42.779 1.00 67.44 194 GLY A C 1
ATOM 1470 O O . GLY A 1 194 ? -27.716 -3.448 42.817 1.00 67.44 194 GLY A O 1
ATOM 1471 N N . PRO A 1 195 ? -28.870 -1.572 43.268 1.00 59.31 195 PRO A N 1
ATOM 1472 C CA . PRO A 1 195 ? -30.068 -2.272 43.718 1.00 59.31 195 PRO A CA 1
ATOM 1473 C C . PRO A 1 195 ? -30.709 -3.070 42.560 1.00 59.31 195 PRO A C 1
ATOM 1475 O O . PRO A 1 195 ? -30.557 -2.738 41.381 1.00 59.31 195 PRO A O 1
ATOM 1478 N N . ALA A 1 196 ? -31.341 -4.196 42.907 1.00 47.53 196 ALA A N 1
ATOM 1479 C CA . ALA A 1 196 ? -31.669 -5.321 42.019 1.00 47.53 196 ALA A CA 1
ATOM 1480 C C . ALA A 1 196 ? -32.781 -5.067 40.969 1.00 47.53 196 ALA A C 1
ATOM 1482 O O . ALA A 1 196 ? -33.272 -6.006 40.343 1.00 47.53 196 ALA A O 1
ATOM 1483 N N . ASP A 1 197 ? -33.186 -3.819 40.754 1.00 44.84 197 ASP A N 1
ATOM 1484 C CA . ASP A 1 197 ? -34.370 -3.412 39.994 1.00 44.84 197 ASP A CA 1
ATOM 1485 C C . ASP A 1 197 ? -34.080 -2.821 38.598 1.00 44.84 197 ASP A C 1
ATOM 1487 O O . ASP A 1 197 ? -34.990 -2.362 37.915 1.00 44.84 197 ASP A O 1
ATOM 1491 N N . THR A 1 198 ? -32.852 -2.924 38.079 1.00 44.78 198 THR A N 1
ATOM 1492 C CA . THR A 1 198 ? -32.524 -2.479 36.705 1.00 44.78 198 THR A CA 1
ATOM 1493 C C . THR A 1 198 ? -32.486 -3.628 35.688 1.00 44.78 198 THR A C 1
ATOM 1495 O O . THR A 1 198 ? -31.476 -3.906 35.039 1.00 44.78 198 THR A O 1
ATOM 1498 N N . LYS A 1 199 ? -33.625 -4.307 35.499 1.00 38.12 199 LYS A N 1
ATOM 1499 C CA . LYS A 1 199 ? -33.862 -5.112 34.288 1.00 38.12 199 LYS A CA 1
ATOM 1500 C C . LYS A 1 199 ? -34.220 -4.181 33.122 1.00 38.12 199 LYS A C 1
ATOM 1502 O O . LYS A 1 199 ? -35.332 -3.680 33.060 1.00 38.12 199 LYS A O 1
ATOM 1507 N N . GLY A 1 200 ? -33.285 -4.021 32.184 1.00 39.84 200 GLY A N 1
ATOM 1508 C CA . GLY A 1 200 ? -33.557 -3.680 30.782 1.00 39.84 200 GLY A CA 1
ATOM 1509 C C . GLY A 1 200 ? -33.917 -2.225 30.468 1.00 39.84 200 GLY A C 1
ATOM 1510 O O . GLY A 1 200 ? -35.085 -1.863 30.435 1.00 39.84 200 GLY A O 1
ATOM 1511 N N . ALA A 1 201 ? -32.921 -1.435 30.065 1.00 32.16 201 ALA A N 1
ATOM 1512 C CA . ALA A 1 201 ? -33.140 -0.330 29.135 1.00 32.16 201 ALA A CA 1
ATOM 1513 C C . ALA A 1 201 ? -32.298 -0.603 27.881 1.00 32.16 201 ALA A C 1
ATOM 1515 O O . ALA A 1 201 ? -31.068 -0.576 27.923 1.00 32.16 201 ALA A O 1
ATOM 1516 N N . ALA A 1 202 ? -32.984 -0.971 26.799 1.00 29.12 202 ALA A N 1
ATOM 1517 C CA . ALA A 1 202 ? -32.423 -1.172 25.469 1.00 29.12 202 ALA A CA 1
ATOM 1518 C C . ALA A 1 202 ? -31.869 0.152 24.896 1.00 29.12 202 ALA A C 1
ATOM 1520 O O . ALA A 1 202 ? -32.321 1.229 25.297 1.00 29.12 202 ALA A O 1
ATOM 1521 N N . PRO A 1 203 ? -30.900 0.103 23.963 1.00 37.31 203 PRO A N 1
ATOM 1522 C CA . PRO A 1 203 ? -30.278 1.297 23.416 1.00 37.31 203 PRO A CA 1
ATOM 1523 C C . PRO A 1 203 ? -31.232 1.963 22.425 1.00 37.31 203 PRO 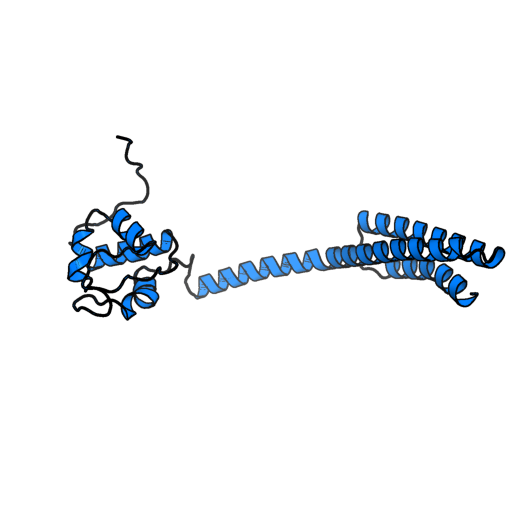A C 1
ATOM 1525 O O . PRO A 1 203 ? -31.609 1.374 21.416 1.00 37.31 203 PRO A O 1
ATOM 1528 N N . GLY A 1 204 ? -31.607 3.206 22.706 1.00 44.50 204 GLY A N 1
ATOM 1529 C CA . GLY A 1 204 ? -32.387 4.019 21.780 1.00 44.50 204 GLY A CA 1
ATOM 1530 C C . GLY A 1 204 ? -33.572 4.678 22.454 1.00 44.50 204 GLY A C 1
ATOM 1531 O O . GLY A 1 204 ? -34.684 4.164 22.406 1.00 44.50 204 GLY A O 1
ATOM 1532 N N . GLN A 1 205 ? -33.325 5.847 23.038 1.00 32.69 205 GLN A N 1
ATOM 1533 C CA . GLN A 1 205 ? -34.284 6.946 23.048 1.00 32.69 205 GLN A CA 1
ATOM 1534 C C . GLN A 1 205 ? -33.539 8.237 23.392 1.00 32.69 205 GLN A C 1
ATOM 1536 O O . GLN A 1 205 ? -33.087 8.466 24.509 1.00 32.69 205 GLN A O 1
ATOM 1541 N N . THR A 1 206 ? -33.360 9.050 22.357 1.00 42.09 206 THR A N 1
ATOM 1542 C CA . THR A 1 206 ? -32.929 10.446 22.411 1.00 42.09 206 THR A CA 1
ATOM 1543 C C . THR A 1 206 ? -33.796 11.231 23.393 1.00 42.09 206 THR A C 1
ATOM 1545 O O . THR A 1 206 ? -35.017 11.250 23.241 1.00 42.09 206 THR A O 1
ATOM 1548 N N . ALA A 1 207 ? -33.174 11.908 24.358 1.00 33.56 207 ALA A N 1
ATOM 1549 C CA . ALA A 1 207 ? -33.861 12.833 25.254 1.00 33.56 207 ALA A CA 1
ATOM 1550 C C . ALA A 1 207 ? -33.717 14.292 24.761 1.00 33.56 207 ALA A C 1
ATOM 1552 O O . ALA A 1 207 ? -32.715 14.634 24.127 1.00 33.56 207 ALA A O 1
ATOM 1553 N N . PRO A 1 208 ? -34.731 15.141 25.006 1.00 32.78 208 PRO A N 1
ATOM 1554 C CA . PRO A 1 208 ? -34.948 16.393 24.294 1.00 32.78 208 PRO A CA 1
ATOM 1555 C C . PRO A 1 208 ? -34.096 17.546 24.831 1.00 32.78 208 PRO A C 1
ATOM 1557 O O . PRO A 1 208 ? -33.763 17.609 26.013 1.00 32.78 208 PRO A O 1
ATOM 1560 N N . LYS A 1 209 ? -33.820 18.504 23.940 1.00 38.12 209 LYS A N 1
ATOM 1561 C CA . LYS A 1 209 ? -33.300 19.827 24.291 1.00 38.12 209 LYS A CA 1
ATOM 1562 C C . LYS A 1 209 ? -34.217 20.509 25.311 1.00 38.12 209 LYS A C 1
ATOM 1564 O O . LYS A 1 209 ? -35.413 20.661 25.054 1.00 38.12 209 LYS A O 1
ATOM 1569 N N . LYS A 1 210 ? -33.619 21.005 26.388 1.00 35.81 210 LYS A N 1
ATOM 1570 C CA . LYS A 1 210 ? -34.066 22.203 27.095 1.00 35.81 210 LYS A CA 1
ATOM 1571 C C . LYS A 1 210 ? -32.851 23.045 27.439 1.00 35.81 210 LYS A C 1
ATOM 1573 O O . LYS A 1 210 ? -31.842 22.440 27.857 1.00 35.81 210 LYS A O 1
#

Foldseek 3Di:
DVVVLVVLVCVLVVLVVVVVPQDPQLDDPVLVVLNVVLNVLSVVLSVLVVVCVVPVDVVSVVVSVVSNVVSVVSVVVSVVSSVCSVCVVVVVVVVVVVVVVVVVVCVVVVHPDPPPALVNCCVPQPVQQEAQPDHGLHHHLLVPLQVCVVPLVVQLVCQQPPDDDDPVHDTDDHRPDDSSNSSRNSVVSCCVRNPPPPDDDDPDDDDDDD